Protein AF-A0A168E571-F1 (afdb_monomer)

Foldseek 3Di:
DWDDDPPDDPQKTKDKAFWFFDDPVLQVCLQPDDPVSQQKPPHNLADDPTITHHFDPPPQAGDDPPVGHDPDPVRTDPFKIKMKMWGWAQDDDPDPDPPDPDDDPDDDPPPRRRTDTGDIDMDMGGDGDVVQADADLLRRVRHWDWDQPDVQGIFIKGWGFDDDDDDDCVRLVHDDDPPQDPVNSVVVVSCSSNQFAKIWIATCCQDQQGGHNGTQKMFGGSDPVFWDDADCDPPRGRPTDGFMWGADRDDGPPDGDTDGDD

Structure (mmCIF, N/CA/C/O backbone):
data_AF-A0A168E571-F1
#
_entry.id   AF-A0A168E571-F1
#
loop_
_atom_site.group_PDB
_atom_site.id
_atom_site.type_symbol
_atom_site.label_atom_id
_atom_site.label_alt_id
_atom_site.label_comp_id
_atom_site.label_asym_id
_atom_site.label_entity_id
_atom_site.label_seq_id
_atom_site.pdbx_PDB_ins_code
_atom_site.Cartn_x
_atom_site.Cartn_y
_atom_site.Cartn_z
_atom_site.occupancy
_atom_site.B_iso_or_equiv
_atom_site.auth_seq_id
_atom_site.auth_comp_id
_atom_site.auth_asym_id
_atom_site.auth_atom_id
_atom_site.pdbx_PDB_model_num
ATOM 1 N N . MET A 1 1 ? 11.729 8.720 -32.923 1.00 42.56 1 MET A N 1
ATOM 2 C CA . MET A 1 1 ? 12.933 9.551 -33.099 1.00 42.56 1 MET A CA 1
ATOM 3 C C . MET A 1 1 ? 13.591 9.661 -31.737 1.00 42.56 1 MET A C 1
ATOM 5 O O . MET A 1 1 ? 12.860 9.991 -30.808 1.00 42.56 1 MET A O 1
ATOM 9 N N . PRO A 1 2 ? 14.880 9.315 -31.598 1.00 55.97 2 PRO A N 1
ATOM 10 C CA . PRO A 1 2 ? 15.608 9.465 -30.340 1.00 55.97 2 PRO A CA 1
ATOM 11 C C . PRO A 1 2 ? 15.600 10.930 -29.904 1.00 55.97 2 PRO A C 1
ATOM 13 O O . PRO A 1 2 ? 15.820 11.809 -30.737 1.00 55.97 2 PRO A O 1
ATOM 16 N N . MET A 1 3 ? 15.330 11.193 -28.628 1.00 55.59 3 MET A N 1
ATOM 17 C CA . MET A 1 3 ? 15.449 12.537 -28.064 1.00 55.59 3 MET A CA 1
ATOM 18 C C . MET A 1 3 ? 16.847 12.694 -27.465 1.00 55.59 3 MET A C 1
ATOM 20 O O . MET A 1 3 ? 17.246 11.895 -26.614 1.00 55.59 3 MET A O 1
ATOM 24 N N . THR A 1 4 ? 17.585 13.705 -27.919 1.00 55.44 4 THR A N 1
ATOM 25 C CA . THR A 1 4 ? 18.842 14.141 -27.303 1.00 55.44 4 THR A CA 1
ATOM 26 C C . THR A 1 4 ? 18.514 15.017 -26.097 1.00 55.44 4 THR A C 1
ATOM 28 O O . THR A 1 4 ? 17.719 15.948 -26.203 1.00 55.44 4 THR A O 1
ATOM 31 N N . LEU A 1 5 ? 19.081 14.693 -24.936 1.00 56.34 5 LEU A N 1
ATOM 32 C CA . LEU A 1 5 ? 18.964 15.513 -23.731 1.00 56.34 5 LEU A CA 1
ATOM 33 C C . LEU A 1 5 ? 20.216 16.394 -23.658 1.00 56.34 5 LEU A C 1
ATOM 35 O O . LEU A 1 5 ? 21.289 15.867 -23.377 1.00 56.34 5 LEU A O 1
ATOM 39 N N . ASP A 1 6 ? 20.070 17.696 -23.925 1.00 55.56 6 ASP A N 1
ATOM 40 C CA . ASP A 1 6 ? 21.174 18.665 -24.107 1.00 55.56 6 ASP A CA 1
ATOM 41 C C . ASP A 1 6 ? 22.158 18.774 -22.917 1.00 55.56 6 ASP A C 1
ATOM 43 O O . ASP A 1 6 ? 23.271 19.254 -23.101 1.00 55.56 6 ASP A O 1
ATOM 47 N N . ASP A 1 7 ? 21.799 18.264 -21.730 1.00 56.28 7 ASP A N 1
ATOM 48 C CA . ASP A 1 7 ? 22.603 18.350 -20.495 1.00 56.28 7 ASP A CA 1
ATOM 49 C C . ASP A 1 7 ? 23.199 17.011 -19.999 1.00 56.28 7 ASP A C 1
ATOM 51 O O . ASP A 1 7 ? 23.809 16.956 -18.927 1.00 56.28 7 ASP A O 1
ATOM 55 N N . ARG A 1 8 ? 23.033 15.896 -20.727 1.00 54.44 8 ARG A N 1
ATOM 56 C CA . ARG A 1 8 ? 23.644 14.596 -20.358 1.00 54.44 8 ARG A CA 1
ATOM 57 C C . ARG A 1 8 ? 24.874 14.298 -21.219 1.00 54.44 8 ARG A C 1
ATOM 59 O O . ARG A 1 8 ? 25.007 14.832 -22.312 1.00 54.44 8 ARG A O 1
ATOM 66 N N . LEU A 1 9 ? 25.763 13.432 -20.710 1.00 59.59 9 LEU A N 1
ATOM 67 C CA . LEU A 1 9 ? 26.949 12.903 -21.409 1.00 59.59 9 LEU A CA 1
ATOM 68 C C . LEU A 1 9 ? 26.680 12.747 -22.916 1.00 59.59 9 LEU A C 1
ATOM 70 O O . LEU A 1 9 ? 25.746 12.037 -23.302 1.00 59.59 9 LEU A O 1
ATOM 74 N N . ALA A 1 10 ? 27.477 13.423 -23.749 1.00 66.25 10 ALA A N 1
ATOM 75 C CA . ALA A 1 10 ? 27.337 13.379 -25.201 1.00 66.25 10 ALA A CA 1
ATOM 76 C C . ALA A 1 10 ? 27.241 11.921 -25.687 1.00 66.25 10 ALA A C 1
ATOM 78 O O . ALA A 1 10 ? 28.068 11.088 -25.320 1.00 66.25 10 ALA A O 1
ATOM 79 N N . GLY A 1 11 ? 26.214 11.619 -26.487 1.00 74.94 11 GLY A N 1
ATOM 80 C CA . G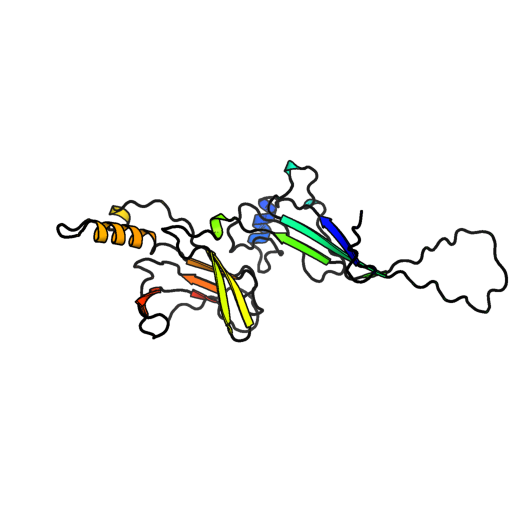LY A 1 11 ? 25.940 10.265 -26.976 1.00 74.94 11 GLY A CA 1
ATOM 81 C C . GLY A 1 11 ? 24.936 9.455 -26.149 1.00 74.94 11 GLY A C 1
ATOM 82 O O . GLY A 1 11 ? 24.712 8.301 -26.488 1.00 74.94 11 GLY A O 1
ATOM 83 N N . MET A 1 12 ? 24.304 10.007 -25.104 1.00 82.62 12 MET A N 1
ATOM 84 C CA . MET A 1 12 ? 23.175 9.363 -24.410 1.00 82.62 12 MET A CA 1
ATOM 85 C C . MET A 1 12 ? 21.840 9.640 -25.122 1.00 82.62 12 MET A C 1
ATOM 87 O O . MET A 1 12 ? 21.472 10.792 -25.359 1.00 82.62 12 MET A O 1
ATOM 91 N N . TYR A 1 13 ? 21.063 8.591 -25.379 1.00 85.62 13 TYR A N 1
ATOM 92 C CA . TYR A 1 13 ? 19.771 8.645 -26.062 1.00 85.62 13 TYR A CA 1
ATOM 93 C C . TYR A 1 13 ? 18.663 8.067 -25.189 1.00 85.62 13 TYR A C 1
ATOM 95 O O . TYR A 1 13 ? 18.885 7.149 -24.401 1.00 85.62 13 TYR A O 1
ATOM 103 N N . SER A 1 14 ? 17.449 8.606 -25.332 1.00 88.94 14 SER A N 1
ATOM 104 C CA . SER A 1 14 ? 16.256 8.085 -24.656 1.00 88.94 14 SER A CA 1
ATOM 105 C C . SER A 1 14 ? 15.056 7.997 -25.602 1.00 88.94 14 SER A C 1
ATOM 107 O O . SER A 1 14 ? 14.853 8.867 -26.452 1.00 88.94 14 SER A O 1
ATOM 109 N N . ASN A 1 15 ? 14.229 6.966 -25.421 1.00 90.31 15 ASN A N 1
ATOM 110 C CA . ASN A 1 15 ? 12.930 6.808 -26.072 1.00 90.31 15 ASN A CA 1
ATOM 111 C C . ASN A 1 15 ? 11.841 6.557 -25.028 1.00 90.31 15 ASN A C 1
ATOM 113 O O . ASN A 1 15 ? 11.944 5.642 -24.212 1.00 90.31 15 ASN A O 1
ATOM 117 N N . PHE A 1 16 ? 10.753 7.315 -25.126 1.00 90.25 16 PHE A N 1
ATOM 118 C CA . PHE A 1 16 ? 9.527 7.035 -24.392 1.00 90.25 16 PHE A CA 1
ATOM 119 C C . PHE A 1 16 ? 8.756 5.884 -25.053 1.00 90.25 16 PHE A C 1
ATOM 121 O O . PHE A 1 16 ? 8.614 5.835 -26.278 1.00 90.25 16 PHE A O 1
ATOM 128 N N . MET A 1 17 ? 8.248 4.960 -24.244 1.00 90.56 17 MET A N 1
ATOM 129 C CA . MET A 1 17 ? 7.533 3.770 -24.689 1.00 90.56 17 MET A CA 1
ATOM 130 C C . MET A 1 17 ? 6.222 3.625 -23.917 1.00 90.56 17 MET A C 1
ATOM 132 O O . MET A 1 17 ? 6.195 3.619 -22.688 1.00 90.56 17 MET A O 1
ATOM 136 N N . LEU A 1 18 ? 5.126 3.464 -24.654 1.00 92.25 18 LEU A N 1
ATOM 137 C CA . LEU A 1 18 ? 3.822 3.169 -24.073 1.00 92.25 18 LEU A CA 1
ATOM 138 C C . LEU A 1 18 ? 3.749 1.702 -23.643 1.00 92.25 18 LEU A C 1
ATOM 140 O O . LEU A 1 18 ? 4.321 0.826 -24.296 1.00 92.25 18 LEU A O 1
ATOM 144 N N . THR A 1 19 ? 3.000 1.446 -22.576 1.00 91.75 19 THR A N 1
ATOM 145 C CA . THR A 1 19 ? 2.686 0.093 -22.109 1.00 91.75 19 THR A CA 1
ATOM 146 C C . THR A 1 19 ? 1.199 -0.191 -22.279 1.00 91.75 19 THR A C 1
ATOM 148 O O . THR A 1 19 ? 0.403 0.726 -22.507 1.00 91.75 19 THR A O 1
ATOM 151 N N . LYS A 1 20 ? 0.825 -1.463 -22.181 1.00 92.12 20 LYS A N 1
ATOM 152 C CA . LYS A 1 20 ? -0.564 -1.902 -22.059 1.00 92.12 20 LYS A CA 1
ATOM 153 C C . LYS A 1 20 ? -0.696 -2.831 -20.845 1.00 92.12 20 LYS A C 1
ATOM 155 O O . LYS A 1 20 ? 0.294 -3.486 -20.508 1.00 92.12 20 LYS A O 1
ATOM 160 N N . PRO A 1 21 ? -1.884 -2.920 -20.231 1.00 93.44 21 PRO A N 1
ATOM 161 C CA . PRO A 1 21 ? -2.206 -4.007 -19.316 1.00 93.44 21 PRO A CA 1
ATOM 162 C C . PRO A 1 21 ? -1.930 -5.382 -19.941 1.00 93.44 21 PRO A C 1
ATOM 164 O O . PRO A 1 21 ? -2.161 -5.581 -21.142 1.00 93.44 21 PRO A O 1
ATOM 167 N N . LEU A 1 22 ? -1.437 -6.311 -19.125 1.00 91.56 22 LEU A N 1
ATOM 168 C CA . LEU A 1 22 ? -1.354 -7.728 -19.467 1.00 91.56 22 LEU A CA 1
ATOM 169 C C . LEU A 1 22 ? -2.750 -8.317 -19.663 1.00 91.56 22 LEU A C 1
ATOM 171 O O . LEU A 1 22 ? -3.735 -7.823 -19.107 1.00 91.56 22 LEU A O 1
ATOM 175 N N . ASP A 1 23 ? -2.817 -9.383 -20.456 1.00 90.62 23 ASP A N 1
ATOM 176 C CA . ASP A 1 23 ? -4.015 -10.213 -20.488 1.00 90.62 23 ASP A CA 1
ATOM 177 C C . ASP A 1 23 ? -4.222 -10.870 -19.106 1.00 90.62 23 ASP A C 1
ATOM 179 O O . ASP A 1 23 ? -3.224 -11.254 -18.484 1.00 90.62 23 ASP A O 1
ATOM 183 N N . PRO A 1 24 ? -5.464 -10.997 -18.600 1.00 91.19 24 PRO A N 1
ATOM 184 C CA . PRO A 1 24 ? -5.722 -11.612 -17.297 1.00 91.19 24 PRO A CA 1
ATOM 185 C C . PRO A 1 24 ? -5.063 -12.986 -17.125 1.00 91.19 24 PRO A C 1
ATOM 187 O O . PRO A 1 24 ? -4.435 -13.229 -16.097 1.00 91.19 24 PRO A O 1
ATOM 190 N N . ASP A 1 25 ? -5.084 -13.837 -18.157 1.00 91.62 25 ASP A N 1
ATOM 191 C CA . ASP A 1 25 ? -4.493 -15.181 -18.081 1.00 91.62 25 ASP A CA 1
ATOM 192 C C . ASP A 1 25 ? -2.955 -15.140 -17.978 1.00 91.62 25 ASP A C 1
ATOM 194 O O . ASP A 1 25 ? -2.326 -16.037 -17.410 1.00 91.62 25 ASP A O 1
ATOM 198 N N . GLU A 1 26 ? -2.316 -14.126 -18.567 1.00 90.06 26 GLU A N 1
ATOM 199 C CA . GLU A 1 26 ? -0.866 -13.908 -18.479 1.00 90.06 26 GLU A CA 1
ATOM 200 C C . GLU A 1 26 ? -0.470 -13.303 -17.129 1.00 90.06 26 GLU A C 1
ATOM 202 O O . GLU A 1 26 ? 0.564 -13.674 -16.557 1.00 90.06 26 GLU A O 1
ATOM 207 N N . ALA A 1 27 ? -1.302 -12.393 -16.614 1.00 91.75 27 ALA A N 1
ATOM 208 C CA . ALA A 1 27 ? -1.137 -11.812 -15.292 1.00 91.75 27 ALA A CA 1
ATOM 209 C C . ALA A 1 27 ? -1.234 -12.898 -14.214 1.00 91.75 27 ALA A C 1
ATOM 211 O O . ALA A 1 27 ? -0.299 -13.036 -13.430 1.00 91.75 27 ALA A O 1
ATOM 212 N N . ASP A 1 28 ? -2.272 -13.736 -14.238 1.00 92.38 28 ASP A N 1
ATOM 213 C CA . ASP A 1 28 ? -2.480 -14.804 -13.251 1.00 92.38 28 ASP A CA 1
ATOM 214 C C . ASP A 1 28 ? -1.316 -15.802 -13.220 1.00 92.38 28 ASP A C 1
ATOM 216 O O . ASP A 1 28 ? -0.818 -16.156 -12.148 1.00 92.38 28 ASP A O 1
ATOM 220 N N . LYS A 1 29 ? -0.804 -16.199 -14.394 1.00 91.31 29 LYS A N 1
ATOM 221 C CA . LYS A 1 29 ? 0.396 -17.049 -14.486 1.00 91.31 29 LYS A CA 1
ATOM 222 C C . LYS A 1 29 ? 1.592 -16.404 -13.792 1.00 91.31 29 LYS A C 1
ATOM 224 O O . LYS A 1 29 ? 2.268 -17.064 -13.008 1.00 91.31 29 LYS A O 1
ATOM 229 N N . SER A 1 30 ? 1.830 -15.124 -14.062 1.00 89.94 30 SER A N 1
ATOM 230 C CA . SER A 1 30 ? 2.963 -14.380 -13.505 1.00 89.94 30 SER A CA 1
ATOM 231 C C . SER A 1 30 ? 2.821 -14.158 -11.994 1.00 89.94 30 SER A C 1
ATOM 233 O O . SER A 1 30 ? 3.791 -14.325 -11.259 1.00 89.94 30 SER A O 1
ATOM 235 N N . LEU A 1 31 ? 1.608 -13.857 -11.516 1.00 90.62 31 LEU A N 1
ATOM 236 C CA . LEU A 1 31 ? 1.285 -13.692 -10.094 1.00 90.62 31 LEU A CA 1
ATOM 237 C C . LEU A 1 31 ? 1.423 -15.001 -9.304 1.00 90.62 31 LEU A C 1
ATOM 239 O O . LEU A 1 31 ? 1.742 -14.968 -8.120 1.00 90.62 31 LEU A O 1
ATOM 243 N N . SER A 1 32 ? 1.193 -16.146 -9.956 1.00 90.31 32 SER A N 1
ATOM 244 C CA . SER A 1 32 ? 1.340 -17.477 -9.351 1.00 90.31 32 SER A CA 1
ATOM 245 C C . SER A 1 32 ? 2.776 -18.011 -9.331 1.00 90.31 32 SER A C 1
ATOM 247 O O . SER A 1 32 ? 3.036 -19.043 -8.711 1.00 90.31 32 SER A O 1
ATOM 249 N N . ALA A 1 33 ? 3.702 -17.349 -10.028 1.00 89.44 33 ALA A N 1
ATOM 250 C CA . ALA A 1 33 ? 5.091 -17.773 -10.080 1.00 89.44 33 ALA A CA 1
ATOM 251 C C . ALA A 1 33 ? 5.825 -17.478 -8.764 1.00 89.44 33 ALA A C 1
ATOM 253 O O . ALA A 1 33 ? 5.438 -16.600 -7.997 1.00 89.44 33 ALA A O 1
ATOM 254 N N . ASP A 1 34 ? 6.930 -18.185 -8.520 1.00 88.50 34 ASP A N 1
ATOM 255 C CA . ASP A 1 34 ? 7.837 -17.825 -7.430 1.00 88.50 34 ASP A CA 1
ATOM 256 C C . ASP A 1 34 ? 8.425 -16.415 -7.675 1.00 88.50 34 ASP A C 1
ATOM 258 O O . ASP A 1 34 ? 8.532 -15.942 -8.816 1.00 88.50 34 ASP A O 1
ATOM 262 N N . TYR A 1 35 ? 8.825 -15.730 -6.596 1.00 86.25 35 TYR A N 1
ATOM 263 C CA . TYR A 1 35 ? 9.531 -14.449 -6.689 1.00 86.25 35 TYR A CA 1
ATOM 264 C C . TYR A 1 35 ? 10.707 -14.564 -7.683 1.00 86.25 35 TYR A C 1
ATOM 266 O O . TYR A 1 35 ? 11.480 -15.522 -7.591 1.00 86.25 35 TYR A O 1
ATOM 274 N N . PRO A 1 36 ? 10.874 -13.616 -8.627 1.00 88.44 36 PRO A N 1
ATOM 275 C CA . PRO A 1 36 ? 10.306 -12.263 -8.649 1.00 88.44 36 PRO A CA 1
ATOM 276 C C . PRO A 1 36 ? 8.990 -12.110 -9.436 1.00 88.44 36 PRO A C 1
ATOM 278 O O . PRO A 1 36 ? 8.760 -11.049 -10.016 1.00 88.44 36 PRO A O 1
ATOM 281 N N . TYR A 1 37 ? 8.130 -13.135 -9.494 1.00 90.12 37 TYR A N 1
ATOM 282 C CA . TYR A 1 37 ? 6.799 -13.073 -10.129 1.00 90.12 37 TYR A CA 1
ATOM 283 C C . TYR A 1 37 ? 6.855 -12.722 -11.620 1.00 90.12 37 TYR A C 1
ATOM 285 O O . TYR A 1 37 ? 6.086 -11.901 -12.120 1.00 90.12 37 TYR A O 1
ATOM 293 N N . HIS A 1 38 ? 7.854 -13.259 -12.328 1.00 88.56 38 HIS A N 1
ATOM 294 C CA . HIS A 1 38 ? 8.148 -12.891 -13.722 1.00 88.56 38 HIS A CA 1
ATOM 295 C C . HIS A 1 38 ? 8.324 -11.365 -13.905 1.00 88.56 38 HIS A C 1
ATOM 297 O O . HIS A 1 38 ? 8.056 -10.808 -14.970 1.00 88.56 38 HIS A O 1
ATOM 303 N N . HIS A 1 39 ? 8.767 -10.681 -12.844 1.00 87.75 39 HIS A N 1
ATOM 304 C CA . HIS A 1 39 ? 8.931 -9.232 -12.745 1.00 87.75 39 HIS A CA 1
ATOM 305 C C . HIS A 1 39 ? 7.641 -8.414 -12.923 1.00 87.75 39 HIS A C 1
ATOM 307 O O . HIS A 1 39 ? 7.716 -7.210 -13.165 1.00 87.75 39 HIS A O 1
ATOM 313 N N . ILE A 1 40 ? 6.461 -9.028 -12.794 1.00 90.25 40 ILE A N 1
ATOM 314 C CA . ILE A 1 40 ? 5.179 -8.338 -12.956 1.00 90.25 40 ILE A CA 1
ATOM 315 C C . ILE A 1 40 ? 5.059 -7.126 -12.016 1.00 90.25 40 ILE A C 1
ATOM 317 O O . ILE A 1 40 ? 5.480 -7.165 -10.857 1.00 90.25 40 ILE A O 1
ATOM 321 N N . TRP A 1 41 ? 4.470 -6.039 -12.519 1.00 89.81 41 TRP A N 1
ATOM 322 C CA . TRP A 1 41 ? 4.153 -4.866 -11.710 1.00 89.81 41 TRP A CA 1
ATOM 323 C C . TRP A 1 41 ? 2.677 -4.455 -11.851 1.00 89.81 41 TRP A C 1
ATOM 325 O O . TRP A 1 41 ? 2.176 -4.420 -12.973 1.00 89.81 41 TRP A O 1
ATOM 335 N N . PRO A 1 42 ? 1.986 -4.062 -10.768 1.00 92.56 42 PRO A N 1
ATOM 336 C CA . PRO A 1 42 ? 2.409 -4.209 -9.374 1.00 92.56 42 PRO A CA 1
ATOM 337 C C . PRO A 1 42 ? 2.618 -5.686 -8.976 1.00 92.56 42 PRO A C 1
ATOM 339 O O . PRO A 1 42 ? 2.077 -6.571 -9.636 1.00 92.56 42 PRO A O 1
ATOM 342 N N . PRO A 1 43 ? 3.445 -5.977 -7.963 1.00 92.75 43 PRO A N 1
ATOM 343 C CA . PRO A 1 43 ? 3.644 -7.327 -7.442 1.00 92.75 43 PRO A CA 1
ATOM 344 C C . PRO A 1 43 ? 2.391 -7.807 -6.686 1.00 92.75 43 PRO A C 1
ATOM 346 O O . PRO A 1 43 ? 1.573 -6.971 -6.295 1.00 92.75 43 PRO A O 1
ATOM 349 N N . PRO A 1 44 ? 2.248 -9.120 -6.413 1.00 93.44 44 PRO A N 1
ATOM 350 C CA . PRO A 1 44 ? 1.022 -9.696 -5.850 1.00 93.44 44 PRO A CA 1
ATOM 351 C C . PRO A 1 44 ? 0.537 -9.069 -4.537 1.00 93.44 44 PRO A C 1
ATOM 353 O O . PRO A 1 44 ? -0.662 -9.044 -4.276 1.00 93.44 44 PRO A O 1
ATOM 356 N N . ALA A 1 45 ? 1.448 -8.560 -3.701 1.00 94.56 45 ALA A N 1
ATOM 357 C CA . ALA A 1 45 ? 1.076 -7.950 -2.427 1.00 94.56 45 ALA A CA 1
ATOM 358 C C . ALA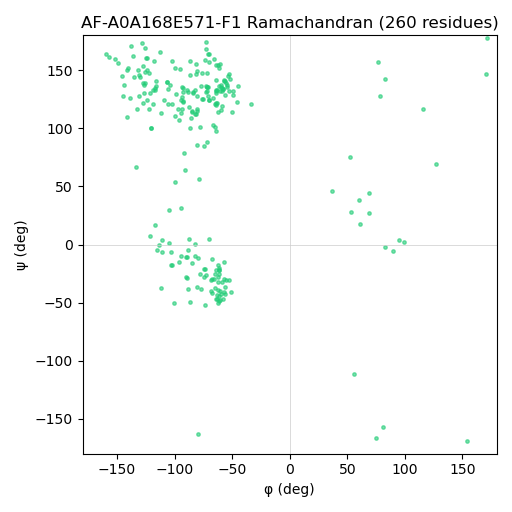 A 1 45 ? 0.431 -6.562 -2.579 1.00 94.56 45 ALA A C 1
ATOM 360 O O . ALA A 1 45 ? -0.242 -6.111 -1.656 1.00 94.56 45 ALA A O 1
ATOM 361 N N . ILE A 1 46 ? 0.648 -5.867 -3.704 1.00 95.06 46 ILE A N 1
ATOM 362 C CA . ILE A 1 46 ? 0.096 -4.532 -3.954 1.00 95.06 46 ILE A CA 1
ATOM 363 C C . ILE A 1 46 ? -1.224 -4.687 -4.719 1.00 95.06 46 ILE A C 1
ATOM 365 O O . ILE A 1 46 ? -1.197 -5.135 -5.867 1.00 95.06 46 ILE A O 1
ATOM 369 N N . PRO A 1 47 ? -2.371 -4.271 -4.146 1.00 93.75 47 PRO A N 1
ATOM 370 C CA . PRO A 1 47 ? -3.634 -4.288 -4.870 1.00 93.75 47 PRO A CA 1
ATOM 371 C C . PRO A 1 47 ? -3.542 -3.453 -6.149 1.00 93.75 47 PRO A C 1
ATOM 373 O O . PRO A 1 47 ? -3.047 -2.325 -6.136 1.00 93.75 47 PRO A O 1
ATOM 376 N N . ALA A 1 48 ? -4.026 -3.997 -7.260 1.00 92.19 48 ALA A N 1
ATOM 377 C CA . ALA A 1 48 ? -3.947 -3.343 -8.556 1.00 92.19 48 ALA A CA 1
ATOM 378 C C . ALA A 1 48 ? -5.179 -3.665 -9.402 1.00 92.19 48 ALA A C 1
ATOM 380 O O . ALA A 1 48 ? -5.708 -4.772 -9.362 1.00 92.19 48 ALA A O 1
ATOM 381 N N . ARG A 1 49 ? -5.625 -2.693 -10.203 1.00 90.75 49 ARG A N 1
ATOM 382 C CA . ARG A 1 49 ? -6.704 -2.902 -11.183 1.00 90.75 49 ARG A CA 1
ATOM 383 C C . ARG A 1 49 ? -6.243 -3.693 -12.408 1.00 90.75 49 ARG A C 1
ATOM 385 O O . ARG A 1 49 ? -7.047 -4.335 -13.072 1.00 90.75 49 ARG A O 1
ATOM 392 N N . HIS A 1 50 ? -4.956 -3.591 -12.728 1.00 91.56 50 HIS A N 1
ATOM 393 C CA . HIS A 1 50 ? -4.307 -4.309 -13.810 1.00 91.56 50 HIS A CA 1
ATOM 394 C C . HIS A 1 50 ? -2.809 -4.395 -13.545 1.00 91.56 50 HIS A C 1
ATOM 396 O O . HIS A 1 50 ? -2.250 -3.595 -12.795 1.00 91.56 50 HIS A O 1
ATOM 402 N N . HIS A 1 51 ? -2.163 -5.334 -14.226 1.00 92.44 51 HIS A N 1
ATOM 403 C CA . HIS A 1 51 ? -0.725 -5.538 -14.152 1.00 92.44 51 HIS A CA 1
ATOM 404 C C . HIS A 1 51 ? -0.069 -5.312 -15.513 1.00 92.44 51 HIS A C 1
ATOM 406 O O . HIS A 1 51 ? -0.714 -5.391 -16.559 1.00 92.44 51 HIS A O 1
ATOM 412 N N . VAL A 1 52 ? 1.225 -5.028 -15.501 1.00 90.62 52 VAL A N 1
ATOM 413 C CA . VAL A 1 52 ? 2.077 -4.885 -16.679 1.00 90.62 52 VAL A CA 1
ATOM 414 C C . VAL A 1 52 ? 3.255 -5.843 -16.567 1.00 90.62 52 VAL A C 1
ATOM 416 O O . VAL A 1 52 ? 3.729 -6.144 -15.469 1.00 90.62 52 VAL A O 1
ATOM 419 N N . ALA A 1 53 ? 3.759 -6.300 -17.712 1.00 86.50 53 ALA A N 1
ATOM 420 C CA . ALA A 1 53 ? 4.980 -7.089 -17.745 1.00 86.50 53 ALA A CA 1
ATOM 421 C C . ALA A 1 53 ? 6.150 -6.295 -17.150 1.00 86.50 53 ALA A C 1
ATOM 423 O O . ALA A 1 53 ? 6.345 -5.111 -17.464 1.00 86.50 53 ALA A O 1
ATOM 424 N N . GLY A 1 54 ? 6.956 -6.961 -16.333 1.00 79.75 54 GLY A N 1
ATOM 425 C CA . GLY A 1 54 ? 8.263 -6.451 -15.955 1.00 79.75 54 GLY A CA 1
ATOM 426 C C . GLY A 1 54 ? 9.266 -6.531 -17.084 1.00 79.75 54 GLY A C 1
ATOM 427 O O . GLY A 1 54 ? 9.010 -7.098 -18.145 1.00 79.75 54 GLY A O 1
ATOM 428 N N . ILE A 1 55 ? 10.440 -5.971 -16.830 1.00 77.06 55 ILE A N 1
ATOM 429 C CA . ILE A 1 55 ? 11.620 -6.194 -17.656 1.00 77.06 55 ILE A CA 1
ATOM 430 C C . ILE A 1 55 ? 12.694 -6.709 -16.715 1.00 77.06 55 ILE A C 1
ATOM 432 O O . ILE A 1 55 ? 12.983 -6.077 -15.699 1.00 77.06 55 ILE A O 1
ATOM 436 N N . GLU A 1 56 ? 13.238 -7.876 -17.039 1.00 69.75 56 GLU A N 1
ATOM 437 C CA . GLU A 1 56 ? 14.341 -8.461 -16.292 1.00 69.75 56 GLU A CA 1
ATOM 438 C C . GLU A 1 56 ? 15.571 -7.552 -16.424 1.00 69.75 56 GLU A C 1
ATOM 440 O O . GLU A 1 56 ? 16.024 -7.230 -17.526 1.00 69.75 56 GLU A O 1
ATOM 445 N N . SER A 1 57 ? 16.091 -7.091 -15.289 1.00 61.47 57 SER A N 1
ATOM 446 C CA . SER A 1 57 ? 17.298 -6.270 -15.248 1.00 61.47 57 SER A CA 1
ATOM 447 C C . SER A 1 57 ? 18.526 -7.131 -15.561 1.00 61.47 57 SER A C 1
ATOM 449 O O . SER A 1 57 ? 18.674 -8.217 -15.011 1.00 61.47 57 SER A O 1
ATOM 451 N N . GLY A 1 58 ? 19.436 -6.639 -16.407 1.00 54.72 58 GLY A N 1
ATOM 452 C CA . GLY A 1 58 ? 20.722 -7.300 -16.680 1.00 54.72 58 GLY A CA 1
ATOM 453 C C . GLY A 1 58 ? 20.793 -8.136 -17.962 1.00 54.72 58 GLY A C 1
ATOM 454 O O . GLY A 1 58 ? 21.850 -8.698 -18.249 1.00 54.72 58 GLY A O 1
ATOM 455 N N . GLN A 1 59 ? 19.731 -8.192 -18.773 1.00 56.16 59 GLN A N 1
ATOM 456 C CA . GLN A 1 59 ? 19.843 -8.739 -20.128 1.00 56.16 59 GLN A CA 1
ATOM 457 C C . GLN A 1 59 ? 20.600 -7.771 -21.050 1.00 56.16 59 GLN A C 1
ATOM 459 O O . GLN A 1 59 ? 20.341 -6.571 -21.054 1.00 56.16 59 GLN A O 1
ATOM 464 N N . ALA A 1 60 ? 21.515 -8.304 -21.870 1.00 46.00 60 ALA A N 1
ATOM 465 C CA . ALA A 1 60 ? 22.337 -7.519 -22.802 1.00 46.00 60 ALA A CA 1
ATOM 466 C C . ALA A 1 60 ? 21.518 -6.764 -23.869 1.00 46.00 60 ALA A C 1
ATOM 468 O O . ALA A 1 60 ? 22.012 -5.810 -24.464 1.00 46.00 60 ALA A O 1
ATOM 469 N N . VAL A 1 61 ? 20.277 -7.197 -24.110 1.00 56.94 61 VAL A N 1
ATOM 470 C CA . VAL A 1 61 ? 19.290 -6.503 -24.937 1.00 56.94 61 VAL A CA 1
ATOM 471 C C . VAL A 1 61 ? 17.988 -6.481 -24.152 1.00 56.94 61 VAL A C 1
ATOM 473 O O . VAL A 1 61 ? 17.406 -7.534 -23.893 1.00 56.94 61 VAL A O 1
ATOM 476 N N . ALA A 1 62 ? 17.511 -5.294 -23.793 1.00 58.97 62 ALA A N 1
ATOM 477 C CA . ALA A 1 62 ? 16.230 -5.135 -23.123 1.00 58.97 62 ALA A CA 1
ATOM 478 C C . ALA A 1 62 ? 15.088 -5.407 -24.122 1.00 58.97 62 ALA A C 1
ATOM 480 O O . ALA A 1 62 ? 14.595 -4.515 -24.818 1.00 58.97 62 ALA A O 1
ATOM 481 N N . GLN A 1 63 ? 14.673 -6.668 -24.245 1.00 57.47 63 GLN A N 1
ATOM 482 C CA . GLN A 1 63 ? 13.591 -7.036 -25.151 1.00 57.47 63 GLN A CA 1
ATOM 483 C C . GLN A 1 63 ? 12.243 -6.891 -24.452 1.00 57.47 63 GLN A C 1
ATOM 485 O O . GLN A 1 63 ? 11.932 -7.563 -23.477 1.00 57.47 63 GLN A O 1
ATOM 490 N N . THR A 1 64 ? 11.412 -6.003 -24.992 1.00 63.12 64 THR A N 1
ATOM 491 C CA . THR A 1 64 ? 9.984 -5.965 -24.662 1.00 63.12 64 THR A CA 1
ATOM 492 C C . THR A 1 64 ? 9.260 -6.908 -25.608 1.00 63.12 64 THR A C 1
ATOM 494 O O . THR A 1 64 ? 9.469 -6.821 -26.823 1.00 63.12 64 THR A O 1
ATOM 497 N N . SER A 1 65 ? 8.403 -7.789 -25.082 1.00 68.31 65 SER A N 1
ATOM 498 C CA . SER A 1 65 ? 7.565 -8.631 -25.934 1.00 68.31 65 SER A CA 1
ATOM 499 C C . SER A 1 65 ? 6.771 -7.741 -26.888 1.00 68.31 65 SER A C 1
ATOM 501 O O . SER A 1 65 ? 6.215 -6.709 -26.499 1.00 68.31 65 SER A O 1
ATOM 503 N N . THR A 1 66 ? 6.703 -8.120 -28.166 1.00 65.19 66 THR A N 1
ATOM 504 C CA . THR A 1 66 ? 5.885 -7.379 -29.142 1.00 65.19 66 THR A CA 1
ATOM 505 C C . THR A 1 66 ? 4.403 -7.397 -28.768 1.00 65.19 66 THR A C 1
ATOM 507 O O . THR A 1 66 ? 3.657 -6.502 -29.175 1.00 65.19 66 THR A O 1
ATOM 510 N N . HIS A 1 67 ? 3.989 -8.374 -27.956 1.00 70.12 67 HIS A N 1
ATOM 511 C CA . HIS A 1 67 ? 2.647 -8.459 -27.404 1.00 70.12 67 HIS A CA 1
ATOM 512 C C . HIS A 1 67 ? 2.370 -7.336 -26.400 1.00 70.12 67 HIS A C 1
ATOM 514 O O . HIS A 1 67 ? 1.245 -6.849 -26.383 1.00 70.12 67 HIS A O 1
ATOM 520 N N . ASP A 1 68 ? 3.375 -6.822 -25.686 1.00 76.75 68 ASP A N 1
ATOM 521 C CA . ASP A 1 68 ? 3.226 -5.786 -24.646 1.00 76.75 68 ASP A CA 1
ATOM 522 C C . ASP A 1 68 ? 3.147 -4.360 -25.198 1.00 76.75 68 ASP A C 1
ATOM 524 O O . ASP A 1 68 ? 3.055 -3.387 -24.444 1.00 76.75 68 ASP A O 1
ATOM 528 N N . ARG A 1 69 ? 3.210 -4.202 -26.524 1.00 83.94 69 ARG A N 1
ATOM 529 C CA . ARG A 1 69 ? 3.123 -2.890 -27.165 1.00 83.94 69 ARG A CA 1
ATOM 530 C C . ARG A 1 69 ? 1.674 -2.578 -27.541 1.00 83.94 69 ARG A C 1
ATOM 532 O O . ARG A 1 69 ? 1.074 -3.332 -28.316 1.00 83.94 69 ARG A O 1
ATOM 539 N N . PRO A 1 70 ? 1.098 -1.464 -27.052 1.00 91.12 70 PRO A N 1
ATOM 540 C CA . PRO A 1 70 ? -0.238 -1.056 -27.463 1.00 91.12 70 PRO A CA 1
ATOM 541 C C . PRO A 1 70 ? -0.245 -0.728 -28.961 1.00 91.12 70 PRO A C 1
ATOM 543 O O . PRO A 1 70 ? 0.612 -0.000 -29.460 1.00 91.12 70 PRO A O 1
ATOM 546 N N . ARG A 1 71 ? -1.237 -1.254 -29.687 1.00 90.25 71 ARG A N 1
ATOM 547 C CA . ARG A 1 71 ? -1.452 -0.976 -31.121 1.00 90.25 71 ARG A CA 1
ATOM 548 C C . ARG A 1 71 ? -2.478 0.130 -31.354 1.00 90.25 71 ARG A C 1
ATOM 550 O O . ARG A 1 71 ? -2.600 0.635 -32.464 1.00 90.25 71 ARG A O 1
ATOM 557 N N . ARG A 1 72 ? -3.253 0.471 -30.321 1.00 93.06 72 ARG A N 1
ATOM 558 C CA . ARG A 1 72 ? -4.338 1.462 -30.352 1.00 93.06 72 ARG A CA 1
ATOM 559 C C . ARG A 1 72 ? -4.323 2.263 -29.056 1.00 93.06 72 ARG A C 1
ATOM 561 O O . ARG A 1 72 ? -3.978 1.718 -28.012 1.00 93.06 72 ARG A O 1
ATOM 568 N N . ARG A 1 73 ? -4.793 3.514 -29.096 1.00 92.19 73 ARG A N 1
ATOM 569 C CA . ARG A 1 73 ? -4.855 4.395 -27.914 1.00 92.19 73 ARG A CA 1
ATOM 570 C C . ARG A 1 73 ? -5.650 3.791 -26.751 1.00 92.19 73 ARG A C 1
ATOM 572 O O . ARG A 1 73 ? -5.252 3.954 -25.610 1.00 92.19 73 ARG A O 1
ATOM 579 N N . SER A 1 74 ? -6.727 3.061 -27.036 1.00 93.56 74 SER A N 1
ATOM 580 C CA . SER A 1 74 ? -7.567 2.424 -26.011 1.00 93.56 74 SER A CA 1
AT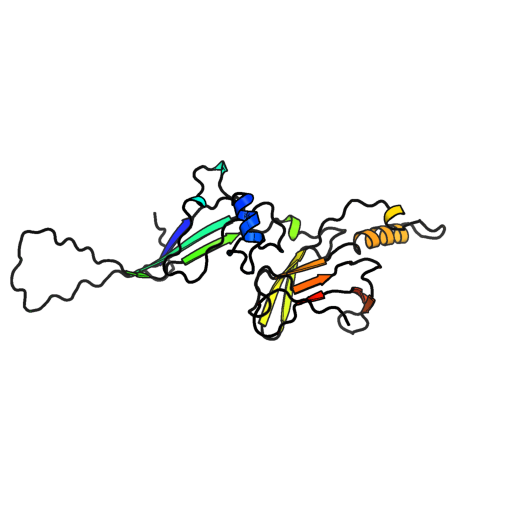OM 581 C C . SER A 1 74 ? -6.879 1.288 -25.245 1.00 93.56 74 SER A C 1
ATOM 583 O O . SER A 1 74 ? -7.423 0.823 -24.256 1.00 93.56 74 SER 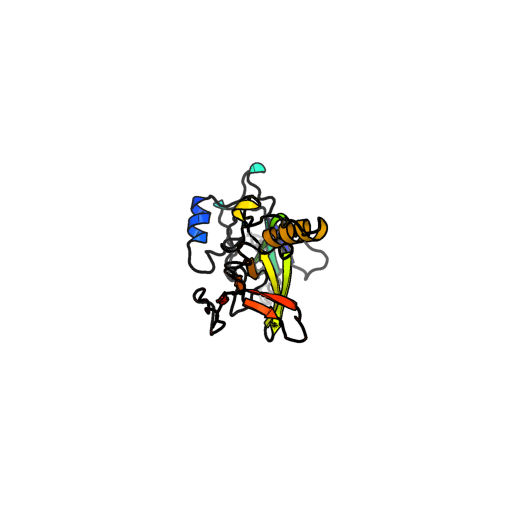A O 1
ATOM 585 N N . GLN A 1 75 ? -5.727 0.804 -25.719 1.00 92.69 75 GLN A N 1
ATOM 586 C CA . GLN A 1 75 ? -4.944 -0.242 -25.051 1.00 92.69 75 GLN A CA 1
ATOM 587 C C . GLN A 1 75 ? -3.855 0.339 -24.146 1.00 92.69 75 GLN A C 1
ATOM 589 O O . GLN A 1 75 ? -3.185 -0.410 -23.447 1.00 92.69 75 GLN A O 1
ATOM 594 N N . VAL A 1 76 ? -3.613 1.647 -24.224 1.00 93.00 76 VAL A N 1
ATOM 595 C CA . VAL A 1 76 ? -2.519 2.297 -23.507 1.00 93.00 76 VAL A CA 1
ATOM 596 C C . VAL A 1 76 ? -2.843 2.325 -22.017 1.00 93.00 76 VAL A C 1
ATOM 598 O O . VAL A 1 76 ? -3.910 2.799 -21.634 1.00 93.00 76 VAL A O 1
ATOM 601 N N . SER A 1 77 ? -1.910 1.843 -21.196 1.00 91.50 77 SER A N 1
ATOM 602 C CA . SER A 1 77 ? -1.968 2.014 -19.745 1.00 91.50 77 SER A CA 1
ATOM 603 C C . SER A 1 77 ? -1.855 3.497 -19.406 1.00 91.50 77 SER A C 1
ATOM 605 O O . SER A 1 77 ? -0.949 4.194 -19.859 1.00 91.50 77 SER A O 1
ATOM 607 N N . ASP A 1 78 ? -2.765 3.970 -18.577 1.00 90.81 78 ASP A N 1
ATOM 608 C CA . ASP A 1 78 ? -2.760 5.289 -17.948 1.00 90.81 78 ASP A CA 1
ATOM 609 C C . ASP A 1 78 ? -1.986 5.303 -16.614 1.00 90.81 78 ASP A C 1
ATOM 611 O O . ASP A 1 78 ? -1.795 6.365 -16.029 1.00 90.81 78 ASP A O 1
ATOM 615 N N . GLN A 1 79 ? -1.514 4.142 -16.142 1.00 90.50 79 GLN A N 1
ATOM 616 C CA . GLN A 1 79 ? -0.730 4.006 -14.908 1.00 90.50 79 GLN A CA 1
ATOM 617 C C . GLN A 1 79 ? 0.762 3.804 -15.142 1.00 90.50 79 GLN A C 1
ATOM 619 O O . GLN A 1 79 ? 1.542 3.974 -14.206 1.00 90.50 79 GLN A O 1
ATOM 624 N N . THR A 1 80 ? 1.165 3.420 -16.355 1.00 91.88 80 THR A N 1
ATOM 625 C CA . THR A 1 80 ? 2.516 2.911 -16.595 1.00 91.88 80 THR A CA 1
ATOM 626 C C . THR A 1 80 ? 3.058 3.353 -17.948 1.00 91.88 80 THR A C 1
ATOM 628 O O . THR A 1 80 ? 2.400 3.241 -18.984 1.00 91.88 80 THR A O 1
ATOM 631 N N . PHE A 1 81 ? 4.320 3.761 -17.962 1.00 92.44 81 PHE A N 1
ATOM 632 C CA . PHE A 1 81 ? 5.102 3.967 -19.175 1.00 92.44 81 PHE A CA 1
ATOM 633 C C . PHE A 1 81 ? 6.521 3.429 -18.986 1.00 92.44 81 PHE A C 1
ATOM 635 O O . PHE A 1 81 ? 6.926 3.045 -17.890 1.00 92.44 81 PHE A O 1
ATOM 642 N N . ARG A 1 82 ? 7.286 3.382 -20.071 1.00 91.12 82 ARG A N 1
ATOM 643 C CA . ARG A 1 82 ? 8.679 2.940 -20.061 1.00 91.12 82 ARG A CA 1
ATOM 644 C C . ARG A 1 82 ? 9.578 3.999 -20.680 1.00 91.12 82 ARG A C 1
ATOM 646 O O . ARG A 1 82 ? 9.168 4.706 -21.602 1.00 91.12 82 ARG A O 1
ATOM 653 N N . ILE A 1 83 ? 10.811 4.072 -20.200 1.00 90.06 83 ILE A N 1
ATOM 654 C CA . ILE A 1 83 ? 11.880 4.832 -20.845 1.00 90.06 83 ILE A CA 1
ATOM 655 C C . ILE A 1 83 ? 12.981 3.844 -21.209 1.00 90.06 83 ILE A C 1
ATOM 657 O O . ILE A 1 83 ? 13.513 3.161 -20.340 1.00 90.06 83 ILE A O 1
ATOM 661 N N . ARG A 1 84 ? 13.300 3.767 -22.501 1.00 88.94 84 ARG A N 1
ATOM 662 C CA . ARG A 1 84 ? 14.473 3.057 -23.016 1.00 88.94 84 ARG A CA 1
ATOM 663 C C . ARG A 1 84 ? 15.630 4.034 -23.122 1.00 88.94 84 ARG A C 1
ATOM 665 O O . ARG A 1 84 ? 15.441 5.093 -23.719 1.00 88.94 84 ARG A O 1
ATOM 672 N N . GLN A 1 85 ? 16.798 3.679 -22.609 1.00 87.56 85 GLN A N 1
ATOM 673 C CA . GLN A 1 85 ? 17.996 4.516 -22.625 1.00 87.56 85 GLN A CA 1
ATOM 674 C C . GLN A 1 85 ? 19.190 3.716 -23.141 1.00 87.56 85 GLN A C 1
ATOM 676 O O . GLN A 1 85 ? 19.249 2.508 -22.936 1.00 87.56 85 GLN A O 1
ATOM 681 N N . TRP A 1 86 ? 20.096 4.369 -23.863 1.00 86.75 86 TRP A N 1
ATOM 682 C CA . TRP A 1 86 ? 21.333 3.762 -24.360 1.00 86.75 86 TRP A CA 1
ATOM 683 C C . TRP A 1 86 ? 22.362 4.839 -24.694 1.00 86.75 86 TRP A C 1
ATOM 685 O O . TRP A 1 86 ? 22.008 6.005 -24.882 1.00 86.75 86 TRP A O 1
ATOM 695 N N . MET A 1 87 ? 23.624 4.443 -24.831 1.00 84.75 87 MET A N 1
ATOM 696 C CA . MET A 1 87 ? 24.681 5.299 -25.363 1.00 84.75 87 MET A CA 1
ATOM 697 C C . MET A 1 87 ? 25.067 4.871 -26.779 1.00 84.75 87 MET A C 1
ATOM 699 O O . MET A 1 87 ? 25.189 3.677 -27.052 1.00 84.75 87 MET A O 1
ATOM 703 N N . GLU A 1 88 ? 25.310 5.831 -27.668 1.00 82.12 88 GLU A N 1
ATOM 704 C CA . GLU A 1 88 ? 26.016 5.599 -28.929 1.00 82.12 88 GLU A CA 1
ATOM 705 C C . GLU A 1 88 ? 27.368 6.301 -28.868 1.00 82.12 88 GLU A C 1
ATOM 707 O O . GLU A 1 88 ? 27.457 7.530 -28.833 1.00 82.12 88 GLU A O 1
ATOM 712 N N . LEU A 1 89 ? 28.439 5.508 -28.853 1.00 74.12 89 LEU A N 1
ATOM 713 C CA . LEU A 1 89 ? 29.788 6.033 -28.994 1.00 74.12 89 LEU A CA 1
ATOM 714 C C . LEU A 1 89 ? 30.083 6.172 -30.487 1.00 74.12 89 LEU A C 1
ATOM 716 O O . LEU A 1 89 ? 30.147 5.168 -31.201 1.00 74.12 89 LEU A O 1
ATOM 720 N N . THR A 1 90 ? 30.279 7.394 -30.980 1.00 64.94 90 THR A N 1
ATOM 721 C CA . THR A 1 90 ? 30.776 7.597 -32.345 1.00 64.94 90 THR A CA 1
ATOM 722 C C . THR A 1 90 ? 32.165 6.976 -32.456 1.00 64.94 90 THR A C 1
ATOM 724 O O . THR A 1 90 ? 33.098 7.436 -31.797 1.00 64.94 90 THR A O 1
ATOM 727 N N . GLY A 1 91 ? 32.306 5.920 -33.261 1.00 58.03 91 GLY A N 1
ATOM 728 C CA . GLY A 1 91 ? 33.604 5.302 -33.510 1.00 58.03 91 GLY A CA 1
ATOM 729 C C . GLY A 1 91 ? 34.575 6.325 -34.100 1.00 58.03 91 GLY A C 1
ATOM 730 O O . GLY A 1 91 ? 34.229 7.043 -35.040 1.00 58.03 91 GLY A O 1
ATOM 731 N N . THR A 1 92 ? 35.789 6.405 -33.556 1.00 49.88 92 THR A N 1
ATOM 732 C CA . THR A 1 92 ? 36.878 7.129 -34.210 1.00 49.88 92 THR A CA 1
ATOM 733 C C . THR A 1 92 ? 37.145 6.473 -35.568 1.00 49.88 92 THR A C 1
ATOM 735 O O . THR A 1 92 ? 37.243 5.243 -35.637 1.00 49.88 92 THR A O 1
ATOM 738 N N . PRO A 1 93 ? 37.246 7.242 -36.669 1.00 51.69 93 PRO A N 1
ATOM 739 C CA . PRO A 1 93 ? 37.662 6.669 -37.941 1.00 51.69 93 PRO A CA 1
ATOM 740 C C . PRO A 1 93 ? 39.035 6.002 -37.755 1.00 51.69 93 PRO A C 1
ATOM 742 O O . PRO A 1 93 ? 39.867 6.535 -37.010 1.00 51.69 93 PRO A O 1
ATOM 745 N N . PRO A 1 94 ? 39.285 4.836 -38.381 1.00 51.09 94 PRO A N 1
ATOM 746 C CA . PRO A 1 94 ? 40.571 4.167 -38.253 1.00 51.09 94 PRO A CA 1
ATOM 747 C C . PRO A 1 94 ? 41.691 5.131 -38.676 1.00 51.09 94 PRO A C 1
ATOM 749 O O . PRO A 1 94 ? 41.513 5.873 -39.650 1.00 51.09 94 PRO A O 1
ATOM 752 N N . PRO A 1 95 ? 42.833 5.162 -37.961 1.00 48.75 95 PRO A N 1
ATOM 753 C CA . PRO A 1 95 ? 43.946 6.016 -38.347 1.00 48.75 95 PRO A CA 1
ATOM 754 C C . PRO A 1 95 ? 44.373 5.669 -39.781 1.00 48.75 95 PRO A C 1
ATOM 756 O O . PRO A 1 95 ? 44.357 4.488 -40.149 1.00 48.75 95 PRO A O 1
ATOM 759 N N . PRO A 1 96 ? 44.746 6.661 -40.609 1.00 51.91 96 PRO A N 1
ATOM 760 C CA . PRO A 1 96 ? 45.187 6.390 -41.967 1.00 51.91 96 PRO A CA 1
ATOM 761 C C . PRO A 1 96 ? 46.403 5.460 -41.917 1.00 51.91 96 PRO A C 1
ATOM 763 O O . PRO A 1 96 ? 47.428 5.786 -41.318 1.00 51.91 96 PRO A O 1
ATOM 766 N N . LEU A 1 97 ? 46.277 4.277 -42.522 1.00 57.47 97 LEU A N 1
ATOM 767 C CA . LEU A 1 97 ? 47.386 3.341 -42.659 1.00 57.47 97 LEU A CA 1
ATOM 768 C C . LEU A 1 97 ? 48.473 4.003 -43.530 1.00 57.47 97 LEU A C 1
ATOM 770 O O . LEU A 1 97 ? 48.190 4.342 -44.680 1.00 57.47 97 LEU A O 1
ATOM 774 N N . PRO A 1 98 ? 49.718 4.161 -43.042 1.00 49.75 98 PRO A N 1
ATOM 775 C CA . PRO A 1 98 ? 50.763 4.946 -43.713 1.00 49.75 98 PRO A CA 1
ATOM 776 C C . PRO A 1 98 ? 51.316 4.320 -45.007 1.00 49.75 98 PRO A C 1
ATOM 778 O O . PRO A 1 98 ? 52.249 4.860 -45.593 1.00 49.75 98 PRO A O 1
ATOM 781 N N . TRP A 1 99 ? 50.763 3.194 -45.468 1.00 56.16 99 TRP A N 1
ATOM 782 C CA . TRP A 1 99 ? 51.225 2.475 -46.661 1.00 56.16 99 TRP A CA 1
ATOM 783 C C . TRP A 1 99 ? 50.217 2.466 -47.826 1.00 56.16 99 TRP A C 1
ATOM 785 O O . TRP A 1 99 ? 50.531 1.941 -48.892 1.00 56.16 99 TRP A O 1
ATOM 795 N N . ALA A 1 100 ? 49.035 3.074 -47.670 1.00 51.03 100 ALA A N 1
ATOM 796 C CA . ALA A 1 100 ? 48.051 3.204 -48.748 1.00 51.03 100 ALA A CA 1
ATOM 797 C C . ALA A 1 100 ? 48.254 4.526 -49.510 1.00 51.03 100 ALA A C 1
ATOM 799 O O . ALA A 1 100 ? 47.567 5.521 -49.286 1.00 51.03 100 ALA A O 1
ATOM 800 N N . GLY A 1 101 ? 49.251 4.549 -50.394 1.00 51.62 101 GLY A N 1
ATOM 801 C CA . GLY A 1 101 ? 49.428 5.625 -51.364 1.00 51.62 101 GLY A CA 1
ATOM 802 C C . GLY A 1 101 ? 48.371 5.565 -52.476 1.00 51.62 101 GLY A C 1
ATOM 803 O O . GLY A 1 101 ? 48.205 4.526 -53.105 1.00 51.62 101 GLY A O 1
ATOM 804 N N . ALA A 1 102 ? 47.750 6.718 -52.748 1.00 47.38 102 ALA A N 1
ATOM 805 C CA . ALA A 1 102 ? 46.836 7.051 -53.854 1.00 47.38 102 ALA A CA 1
ATOM 806 C C . ALA A 1 102 ? 45.340 6.659 -53.710 1.00 47.38 102 ALA A C 1
ATOM 808 O O . ALA A 1 102 ? 45.005 5.600 -53.179 1.00 47.38 102 ALA A O 1
ATOM 809 N N . PRO A 1 103 ? 44.411 7.519 -54.194 1.00 40.19 103 PRO A N 1
ATOM 810 C CA . PRO A 1 103 ? 42.977 7.323 -54.027 1.00 40.19 103 PRO A CA 1
ATOM 811 C C . PRO A 1 103 ? 42.455 6.317 -55.057 1.00 40.19 103 PRO A C 1
ATOM 813 O O . PRO A 1 103 ? 42.462 6.582 -56.259 1.00 40.19 103 PRO A O 1
ATOM 816 N N . LEU A 1 104 ? 41.943 5.178 -54.589 1.00 40.25 104 LEU A N 1
ATOM 817 C CA . LEU A 1 104 ? 41.139 4.296 -55.427 1.00 40.25 104 LEU A CA 1
ATOM 818 C C . LEU A 1 104 ? 39.725 4.890 -55.528 1.00 40.25 104 LEU A C 1
ATOM 820 O O . LEU A 1 104 ? 38.921 4.792 -54.603 1.00 40.25 104 LEU A O 1
ATOM 824 N N . HIS A 1 105 ? 39.426 5.555 -56.644 1.00 47.62 105 HIS A N 1
ATOM 825 C CA . HIS A 1 105 ? 38.044 5.817 -57.033 1.00 47.62 105 HIS A CA 1
ATOM 826 C C . HIS A 1 105 ? 37.410 4.487 -57.454 1.00 47.62 105 HIS A C 1
ATOM 828 O O . HIS A 1 105 ? 37.909 3.845 -58.376 1.00 47.62 105 HIS A O 1
ATOM 834 N N . ASN A 1 106 ? 36.288 4.158 -56.807 1.00 37.56 106 ASN A N 1
ATOM 835 C CA . ASN A 1 106 ? 35.245 3.193 -57.179 1.00 37.56 106 ASN A CA 1
ATOM 836 C C . ASN A 1 106 ? 35.102 1.998 -56.217 1.00 37.56 106 ASN A C 1
ATOM 838 O O . ASN A 1 106 ? 35.989 1.158 -56.102 1.00 37.56 106 ASN A O 1
ATOM 842 N N . GLY A 1 107 ? 33.927 1.912 -55.582 1.00 32.69 107 GLY A N 1
ATOM 843 C CA . GLY A 1 107 ? 33.481 0.740 -54.826 1.00 32.69 107 GLY A CA 1
ATOM 844 C C . GLY A 1 107 ? 33.036 1.029 -53.394 1.00 32.69 107 GLY A C 1
ATOM 845 O O . GLY A 1 107 ? 33.699 0.622 -52.455 1.00 32.69 107 GLY A O 1
ATOM 846 N N . ASN A 1 108 ? 31.907 1.724 -53.230 1.00 40.97 108 ASN A N 1
ATOM 847 C CA . ASN A 1 108 ? 30.931 1.531 -52.146 1.00 40.97 108 ASN A CA 1
ATOM 848 C C . ASN A 1 108 ? 31.450 1.181 -50.724 1.00 40.97 108 ASN A C 1
ATOM 850 O O . ASN A 1 108 ? 30.894 0.307 -50.064 1.00 40.97 108 ASN A O 1
ATOM 854 N N . ALA A 1 109 ? 32.469 1.877 -50.219 1.00 37.91 109 ALA A N 1
ATOM 855 C CA . ALA A 1 109 ? 32.940 1.748 -48.838 1.00 37.91 109 ALA A CA 1
ATOM 856 C C . ALA A 1 109 ? 32.385 2.886 -47.967 1.00 37.91 109 ALA A C 1
ATOM 858 O O . ALA A 1 109 ? 33.118 3.611 -47.301 1.00 37.91 109 ALA A O 1
ATOM 859 N N . GLY A 1 110 ? 31.063 3.052 -47.978 1.00 37.03 110 GLY A N 1
ATOM 860 C CA . GLY A 1 110 ? 30.346 3.836 -46.977 1.00 37.03 110 GLY A CA 1
ATOM 861 C C . GLY A 1 110 ? 30.178 3.027 -45.695 1.00 37.03 110 GLY A C 1
ATOM 862 O O . GLY A 1 110 ? 29.053 2.799 -45.263 1.00 37.03 110 GLY A O 1
ATOM 863 N N . ALA A 1 111 ? 31.273 2.546 -45.101 1.00 43.69 111 ALA A N 1
ATOM 864 C CA . ALA A 1 111 ? 31.221 2.104 -43.716 1.00 43.69 111 ALA A CA 1
ATOM 865 C C . ALA A 1 111 ? 31.158 3.377 -42.870 1.00 43.69 111 ALA A C 1
ATOM 867 O O . ALA A 1 111 ? 32.184 3.913 -42.451 1.00 43.69 111 ALA A O 1
ATOM 868 N N . ALA A 1 112 ? 29.942 3.906 -42.690 1.00 45.66 112 ALA A N 1
ATOM 869 C CA . ALA A 1 112 ? 29.676 4.862 -41.627 1.00 45.66 112 ALA A CA 1
ATOM 870 C C . ALA A 1 112 ? 30.334 4.314 -40.349 1.00 45.66 112 ALA A C 1
ATOM 872 O O . ALA A 1 112 ? 30.256 3.097 -40.138 1.00 45.66 112 ALA A O 1
ATOM 873 N N . PRO A 1 113 ? 31.021 5.145 -39.540 1.00 48.66 113 PRO A N 1
ATOM 874 C CA . PRO A 1 113 ? 31.588 4.672 -38.286 1.00 48.66 113 PRO A CA 1
ATOM 875 C C . PRO A 1 113 ? 30.469 3.948 -37.543 1.00 48.66 113 PRO A C 1
ATOM 877 O O . PRO A 1 113 ? 29.445 4.559 -37.238 1.00 48.66 113 PRO A O 1
ATOM 880 N N . MET A 1 114 ? 30.609 2.630 -37.364 1.00 50.72 114 MET A N 1
ATOM 881 C CA . MET A 1 114 ? 29.606 1.848 -36.654 1.00 50.72 114 MET A CA 1
ATOM 882 C C . MET A 1 114 ? 29.617 2.373 -35.227 1.00 50.72 114 MET A C 1
ATOM 884 O O . MET A 1 114 ? 30.546 2.101 -34.469 1.00 50.72 114 MET A O 1
ATOM 888 N N . GLY A 1 115 ? 28.636 3.218 -34.910 1.00 60.94 115 GLY A N 1
ATOM 889 C CA . GLY A 1 115 ? 28.436 3.706 -33.561 1.00 60.94 115 GLY A CA 1
ATOM 890 C C . GLY A 1 115 ? 28.276 2.501 -32.645 1.00 60.94 115 GLY A C 1
ATOM 891 O O . GLY A 1 115 ? 27.512 1.583 -32.952 1.00 60.94 115 GLY A O 1
ATOM 892 N N . VAL A 1 116 ? 29.035 2.458 -31.556 1.00 70.31 116 VAL A N 1
ATOM 893 C CA . VAL A 1 116 ? 28.932 1.355 -30.599 1.00 70.31 116 VAL A CA 1
ATOM 894 C C . VAL A 1 116 ? 27.723 1.637 -29.709 1.00 70.31 116 VAL A C 1
ATOM 896 O O . VAL A 1 116 ? 27.724 2.629 -28.982 1.00 70.31 116 VAL A O 1
ATOM 899 N N . HIS A 1 117 ? 26.693 0.789 -29.791 1.00 78.94 117 HIS A N 1
ATOM 900 C CA . HIS A 1 117 ? 25.503 0.838 -28.937 1.00 78.94 117 HIS A CA 1
ATOM 901 C C . HIS A 1 117 ? 25.817 0.166 -27.595 1.00 78.94 117 HIS A C 1
ATOM 903 O O . HIS A 1 117 ? 26.067 -1.039 -27.552 1.00 78.94 117 HIS A O 1
ATOM 909 N N . ILE A 1 118 ? 25.855 0.939 -26.511 1.00 78.38 118 ILE A N 1
ATOM 910 C CA . ILE A 1 118 ? 26.303 0.478 -25.190 1.00 78.38 118 ILE A CA 1
ATOM 911 C C . ILE A 1 118 ? 25.225 0.773 -24.148 1.00 78.38 118 ILE A C 1
ATOM 913 O O . ILE A 1 118 ? 24.661 1.865 -24.126 1.00 78.38 118 ILE A O 1
ATOM 917 N N . GLY A 1 119 ? 25.003 -0.182 -23.239 1.00 78.50 119 GLY A N 1
ATOM 918 C CA . GLY A 1 119 ? 24.222 0.039 -22.021 1.00 78.50 119 GLY A CA 1
ATOM 919 C C . GLY A 1 119 ? 22.734 0.265 -22.275 1.00 78.50 119 GLY A C 1
ATOM 920 O O . GLY A 1 119 ? 22.164 1.195 -21.717 1.00 78.50 119 GLY A O 1
ATOM 921 N N . GLU A 1 120 ? 22.120 -0.543 -23.145 1.00 84.12 120 GLU A N 1
ATOM 922 C CA . GLU A 1 120 ? 20.674 -0.494 -23.352 1.00 84.12 120 GLU A CA 1
ATOM 923 C C . GLU A 1 120 ? 19.926 -0.912 -22.079 1.00 84.12 120 GLU A C 1
ATOM 925 O O . GLU A 1 120 ? 20.055 -2.041 -21.610 1.00 84.12 120 GLU A O 1
ATOM 930 N N . GLU A 1 121 ? 19.092 -0.015 -21.562 1.00 84.81 121 GLU A N 1
ATOM 931 C CA . GLU A 1 121 ? 18.245 -0.242 -20.395 1.00 84.81 121 GLU A CA 1
ATOM 932 C C . GLU A 1 121 ? 16.803 0.166 -20.709 1.00 84.81 121 GLU A C 1
ATOM 934 O O . GLU A 1 121 ? 16.563 1.148 -21.416 1.00 84.81 121 GLU A O 1
ATOM 939 N N . ILE A 1 122 ? 15.823 -0.567 -20.172 1.00 86.06 122 ILE A N 1
ATOM 940 C CA . ILE A 1 122 ? 14.428 -0.123 -20.161 1.00 86.06 122 ILE A CA 1
ATOM 941 C C . ILE A 1 122 ? 13.930 -0.075 -18.723 1.00 86.06 122 ILE A C 1
ATOM 943 O O . ILE A 1 122 ? 13.787 -1.104 -18.064 1.00 86.06 122 ILE A O 1
ATOM 947 N N . VAL A 1 123 ? 13.582 1.129 -18.280 1.00 86.19 123 VAL A N 1
ATOM 948 C CA . VAL A 1 123 ? 13.012 1.384 -16.958 1.00 86.19 123 VAL A CA 1
ATOM 949 C C . VAL A 1 123 ? 11.498 1.500 -17.082 1.00 86.19 123 VAL A C 1
ATOM 951 O O . VAL A 1 123 ? 10.987 2.242 -17.926 1.00 86.19 123 VAL A O 1
ATOM 954 N N . THR A 1 124 ? 10.770 0.765 -16.243 1.00 87.69 124 THR A N 1
ATOM 955 C CA . THR A 1 124 ? 9.309 0.871 -16.139 1.00 87.69 124 THR A CA 1
ATOM 956 C C . THR A 1 124 ? 8.954 1.837 -15.016 1.00 87.69 124 THR A C 1
ATOM 958 O O . THR A 1 124 ? 9.357 1.641 -13.874 1.00 87.69 124 THR A O 1
ATOM 961 N N . TYR A 1 125 ? 8.177 2.865 -15.343 1.00 89.69 125 TYR A N 1
ATOM 962 C CA . TYR A 1 125 ? 7.627 3.822 -14.392 1.00 89.69 125 TYR A CA 1
ATOM 963 C C . TYR A 1 125 ? 6.147 3.528 -14.208 1.00 89.69 125 TYR A C 1
ATOM 965 O O . TYR A 1 125 ? 5.423 3.349 -15.189 1.00 89.69 125 TYR A O 1
ATOM 973 N N . SER A 1 126 ? 5.694 3.503 -12.960 1.00 89.62 126 SER A N 1
ATOM 974 C CA . SER A 1 126 ? 4.294 3.273 -12.632 1.00 89.62 126 SER A CA 1
ATOM 975 C C . SER A 1 126 ? 3.860 4.151 -11.474 1.00 89.62 126 SER A C 1
ATOM 977 O O . SER A 1 126 ? 4.656 4.450 -10.586 1.00 89.62 126 SER A O 1
ATOM 979 N N . THR A 1 127 ? 2.583 4.512 -11.460 1.00 91.19 127 THR A N 1
ATOM 980 C CA . THR A 1 127 ? 1.934 5.100 -10.284 1.00 91.19 127 THR A CA 1
ATOM 981 C C . THR A 1 127 ? 1.134 4.042 -9.530 1.00 91.19 127 THR A C 1
ATOM 983 O O . THR A 1 127 ? 0.658 3.078 -10.132 1.00 91.19 127 THR A O 1
ATOM 986 N N . LEU A 1 128 ? 0.985 4.233 -8.218 1.00 92.31 128 LEU A N 1
ATOM 987 C CA . LEU A 1 128 ? -0.009 3.522 -7.414 1.00 92.31 128 LEU A CA 1
ATOM 988 C C . LEU A 1 128 ? -1.369 4.207 -7.563 1.00 92.31 128 LEU A C 1
ATOM 990 O O . LEU A 1 128 ? -1.434 5.402 -7.867 1.00 92.31 128 LEU A O 1
ATOM 994 N N . ASP A 1 129 ? -2.444 3.457 -7.334 1.00 92.56 129 ASP A N 1
ATOM 995 C CA . ASP A 1 129 ? -3.774 4.047 -7.219 1.00 92.56 129 ASP A CA 1
ATOM 996 C C . ASP A 1 129 ? -3.845 4.924 -5.948 1.00 92.56 129 ASP A C 1
ATOM 998 O O . ASP A 1 129 ? -3.527 4.429 -4.861 1.00 92.56 129 ASP A O 1
ATOM 1002 N N . PRO A 1 130 ? -4.251 6.208 -6.046 1.00 94.56 130 PRO A N 1
ATOM 1003 C CA . PRO A 1 130 ? -4.364 7.106 -4.897 1.00 94.56 130 PRO A CA 1
ATOM 1004 C C . PRO A 1 130 ? -5.201 6.573 -3.741 1.00 94.56 130 PRO A C 1
ATOM 1006 O O . PRO A 1 130 ? -4.916 6.878 -2.581 1.00 94.56 130 PRO A O 1
ATOM 1009 N N . THR A 1 131 ? -6.207 5.749 -4.030 1.00 94.50 131 THR A N 1
ATOM 1010 C CA . THR A 1 131 ? -7.067 5.142 -3.007 1.00 94.50 131 THR A CA 1
ATOM 1011 C C . THR A 1 131 ? -6.305 4.240 -2.037 1.00 94.50 131 THR A C 1
ATOM 1013 O O . THR A 1 131 ? -6.738 4.100 -0.892 1.00 94.50 131 THR A O 1
ATOM 1016 N N . LEU A 1 132 ? -5.159 3.687 -2.454 1.00 94.75 132 LEU A N 1
ATOM 1017 C CA . LEU A 1 132 ? -4.324 2.797 -1.641 1.00 94.75 132 LEU A CA 1
ATOM 1018 C C . LEU A 1 132 ? -3.485 3.543 -0.608 1.00 94.75 132 LEU A C 1
ATOM 1020 O O . LEU A 1 132 ? -3.118 2.954 0.403 1.00 94.75 132 LEU A O 1
ATOM 1024 N N . TYR A 1 133 ? -3.172 4.818 -0.849 1.00 95.75 133 TYR A N 1
ATOM 1025 C CA . TYR A 1 133 ? -2.310 5.612 0.031 1.00 95.75 133 TYR A CA 1
ATOM 1026 C C . TYR A 1 133 ? -2.978 6.876 0.582 1.00 95.75 133 TYR A C 1
ATOM 1028 O O . TYR A 1 133 ? -2.311 7.691 1.215 1.00 95.75 133 TYR A O 1
ATOM 1036 N N . THR A 1 134 ? -4.279 7.053 0.356 1.00 97.38 134 THR A N 1
ATOM 1037 C CA . THR A 1 134 ? -5.049 8.156 0.939 1.00 97.38 134 THR A CA 1
ATOM 1038 C C . THR A 1 134 ? -5.711 7.683 2.238 1.00 97.38 134 THR A C 1
ATOM 1040 O O . THR A 1 134 ? -6.602 6.830 2.166 1.00 97.38 134 THR A O 1
ATOM 1043 N N . PRO A 1 135 ? -5.320 8.213 3.416 1.00 97.62 135 PRO A N 1
ATOM 1044 C CA . PRO A 1 135 ? -5.963 7.871 4.679 1.00 97.62 135 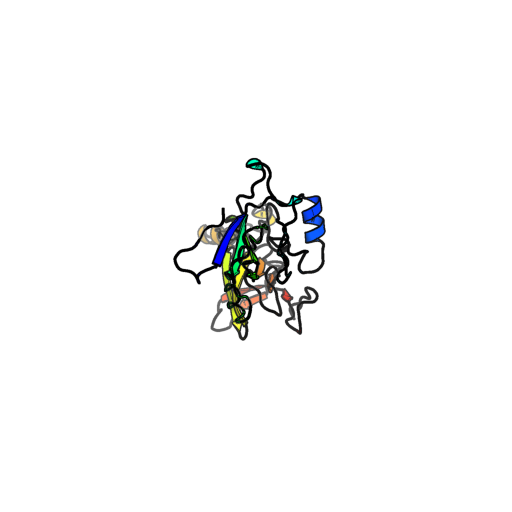PRO A CA 1
ATOM 1045 C C . PRO A 1 135 ? -7.441 8.269 4.694 1.00 97.62 135 PRO A C 1
ATOM 1047 O O . PRO A 1 135 ? -7.848 9.256 4.076 1.00 97.62 135 PRO A O 1
ATOM 1050 N N . THR A 1 136 ? -8.241 7.542 5.468 1.00 96.19 136 THR A N 1
ATOM 1051 C CA . THR A 1 136 ? -9.638 7.904 5.753 1.00 96.19 136 THR A CA 1
ATOM 1052 C C . THR A 1 136 ? -9.873 7.960 7.259 1.00 96.19 136 THR A C 1
ATOM 1054 O O . THR A 1 136 ? -9.050 7.484 8.041 1.00 96.19 136 THR A O 1
ATOM 1057 N N . ALA A 1 137 ? -11.020 8.496 7.686 1.00 95.19 137 ALA A N 1
ATOM 1058 C CA . ALA A 1 137 ? -11.380 8.554 9.105 1.00 95.19 137 ALA A CA 1
ATOM 1059 C C . ALA A 1 137 ? -11.393 7.170 9.786 1.00 95.19 137 ALA A C 1
ATOM 1061 O O . ALA A 1 137 ? -11.127 7.075 10.977 1.00 95.19 137 ALA A O 1
ATOM 1062 N N . THR A 1 138 ? -11.683 6.101 9.038 1.00 95.75 138 THR A N 1
ATOM 1063 C CA . THR A 1 138 ? -11.722 4.717 9.542 1.00 95.75 138 THR A CA 1
ATOM 1064 C C . THR A 1 138 ? -10.492 3.897 9.153 1.00 95.75 138 THR A C 1
ATOM 1066 O O . THR A 1 138 ? -10.334 2.768 9.607 1.00 95.75 138 THR A O 1
ATOM 1069 N N . LYS A 1 139 ? -9.605 4.440 8.313 1.00 97.19 139 LYS A N 1
ATOM 1070 C CA . LYS A 1 139 ? -8.369 3.793 7.857 1.00 97.19 139 LYS A CA 1
ATOM 1071 C C . LYS A 1 139 ? -7.212 4.798 7.968 1.00 97.19 139 LYS A C 1
ATOM 1073 O O . LYS A 1 139 ? -6.702 5.262 6.946 1.00 97.19 139 LYS A O 1
ATOM 1078 N N . PRO A 1 140 ? -6.836 5.192 9.200 1.00 96.81 140 PRO A N 1
ATOM 1079 C CA . PRO A 1 140 ? -5.902 6.295 9.421 1.00 96.81 140 PRO A CA 1
ATOM 1080 C C . PRO A 1 140 ? -4.442 5.939 9.111 1.00 96.81 140 PRO A C 1
ATOM 1082 O O . PRO A 1 140 ? -3.641 6.837 8.873 1.00 96.81 140 PRO A O 1
ATOM 1085 N N . TRP A 1 141 ? -4.080 4.652 9.097 1.00 97.31 141 TRP A N 1
ATOM 1086 C CA . TRP A 1 141 ? -2.720 4.205 8.774 1.00 97.31 141 TRP A CA 1
ATOM 1087 C C . TRP A 1 141 ? -2.513 3.952 7.282 1.00 97.31 141 TRP A C 1
ATOM 1089 O O . TRP A 1 141 ? -1.374 3.773 6.855 1.00 97.31 141 TRP A O 1
ATOM 1099 N N . ARG A 1 142 ? -3.582 3.940 6.478 1.00 98.12 142 ARG A N 1
ATOM 1100 C CA . ARG A 1 142 ? -3.489 3.763 5.030 1.00 98.12 142 ARG A CA 1
ATOM 1101 C C . ARG A 1 142 ? -2.644 4.885 4.430 1.00 98.12 142 ARG A C 1
ATOM 1103 O O . ARG A 1 142 ? -3.041 6.043 4.495 1.00 98.12 142 ARG A O 1
ATOM 1110 N N . GLY A 1 143 ? -1.498 4.562 3.839 1.00 98.12 143 GLY A N 1
ATOM 1111 C CA . GLY A 1 143 ? -0.576 5.596 3.375 1.00 98.12 143 GLY A CA 1
ATOM 1112 C C . GLY A 1 143 ? 0.777 5.089 2.906 1.00 98.12 143 GLY A C 1
ATOM 1113 O O . GLY A 1 143 ? 1.079 3.899 2.981 1.00 98.12 143 GLY A O 1
ATOM 1114 N N . ILE A 1 144 ? 1.606 6.026 2.444 1.00 98.00 144 ILE A N 1
ATOM 1115 C CA . ILE A 1 144 ? 3.036 5.796 2.231 1.00 98.00 144 ILE A CA 1
ATOM 1116 C C . ILE A 1 144 ? 3.778 6.244 3.486 1.00 98.00 144 ILE A C 1
ATOM 1118 O O . ILE A 1 144 ? 3.628 7.381 3.930 1.00 98.00 144 ILE A O 1
ATOM 1122 N N . TRP A 1 145 ? 4.592 5.350 4.031 1.00 98.00 145 TRP A N 1
ATOM 1123 C CA . TRP A 1 145 ? 5.354 5.556 5.257 1.00 98.00 145 TRP A CA 1
ATOM 1124 C C . TRP A 1 145 ? 6.840 5.335 5.009 1.00 98.00 145 TRP A C 1
ATOM 1126 O O . TRP A 1 145 ? 7.229 4.685 4.039 1.00 98.00 145 TRP A O 1
ATOM 1136 N N . VAL A 1 146 ? 7.670 5.863 5.904 1.00 97.38 146 VAL A N 1
ATOM 1137 C CA . VAL A 1 146 ? 9.107 5.586 5.932 1.00 97.38 146 VAL A CA 1
ATOM 1138 C C . VAL A 1 146 ? 9.392 4.723 7.153 1.00 97.38 146 VAL A C 1
ATOM 1140 O O . VAL A 1 146 ? 9.028 5.098 8.267 1.00 97.38 146 VAL A O 1
ATOM 1143 N N . GLY A 1 147 ? 10.012 3.567 6.936 1.00 93.88 147 GLY A N 1
ATOM 1144 C CA . GLY A 1 147 ? 10.502 2.693 7.998 1.00 93.88 147 GLY A CA 1
ATOM 1145 C C . GLY A 1 147 ? 12.024 2.746 8.087 1.00 93.88 147 GLY A C 1
ATOM 1146 O O . GLY A 1 147 ? 12.698 2.759 7.058 1.00 93.88 147 GLY A O 1
ATOM 1147 N N . ASP A 1 148 ? 12.557 2.753 9.305 1.00 93.00 148 ASP A N 1
ATOM 1148 C CA . ASP A 1 148 ? 13.988 2.588 9.563 1.00 93.00 148 ASP A CA 1
ATOM 1149 C C . ASP A 1 148 ? 14.335 1.090 9.614 1.00 93.00 148 ASP A C 1
ATOM 1151 O O . ASP A 1 148 ? 13.877 0.366 10.500 1.00 93.00 148 ASP A O 1
ATOM 1155 N N . TYR A 1 149 ? 15.136 0.623 8.653 1.00 91.12 149 TYR A N 1
ATOM 1156 C CA . TYR A 1 149 ? 15.652 -0.750 8.580 1.00 91.12 149 TYR A CA 1
ATOM 1157 C C . TYR A 1 149 ? 17.134 -0.834 8.974 1.00 91.12 149 TYR A C 1
ATOM 1159 O O . TYR A 1 149 ? 17.872 -1.721 8.527 1.00 91.12 149 TYR A O 1
ATOM 1167 N N . SER A 1 150 ? 17.577 0.072 9.850 1.00 88.94 150 SER A N 1
ATOM 1168 C CA . SER A 1 150 ? 18.897 0.075 10.479 1.00 88.94 150 SER A CA 1
ATOM 1169 C C . SER A 1 150 ? 20.031 0.055 9.448 1.00 88.94 150 SER A C 1
ATOM 1171 O O . SER A 1 150 ? 20.222 1.022 8.716 1.00 88.94 150 SER A O 1
ATOM 1173 N N . GLY A 1 151 ? 20.786 -1.046 9.350 1.00 87.50 151 GLY A N 1
ATOM 1174 C CA . GLY A 1 151 ? 21.918 -1.166 8.427 1.00 87.50 151 GLY A CA 1
ATOM 1175 C C . GLY A 1 151 ? 21.543 -1.065 6.943 1.00 87.50 151 GLY A C 1
ATOM 1176 O O . GLY A 1 151 ? 22.422 -0.808 6.125 1.00 87.50 151 GLY A O 1
ATOM 1177 N N . HIS A 1 152 ? 20.263 -1.237 6.597 1.00 87.38 152 HIS A N 1
ATOM 1178 C CA . HIS A 1 152 ? 19.754 -1.053 5.234 1.00 87.38 152 HIS A CA 1
ATOM 1179 C C . HIS A 1 152 ? 19.273 0.379 4.955 1.00 87.38 152 HIS A C 1
ATOM 1181 O O . HIS A 1 152 ? 19.076 0.740 3.799 1.00 87.38 152 HIS A O 1
ATOM 1187 N N . GLY A 1 153 ? 19.158 1.216 5.991 1.00 92.38 153 GLY A N 1
ATOM 1188 C CA . GLY A 1 153 ? 18.664 2.582 5.888 1.00 92.38 153 GLY A CA 1
ATOM 1189 C C . GLY A 1 153 ? 17.139 2.671 5.848 1.00 92.38 153 GLY A C 1
ATOM 1190 O O . GLY A 1 153 ? 16.426 1.801 6.349 1.00 92.38 153 GLY A O 1
ATOM 1191 N N . CYS A 1 154 ? 16.643 3.772 5.288 1.00 95.31 154 CYS A N 1
ATOM 1192 C CA . CYS A 1 154 ? 15.216 4.054 5.207 1.00 95.31 154 CYS A CA 1
ATOM 1193 C C . CYS A 1 154 ? 14.573 3.345 4.012 1.00 95.31 154 CYS A C 1
ATOM 1195 O O . CYS A 1 154 ? 15.029 3.493 2.880 1.00 95.31 154 CYS A O 1
ATOM 1197 N N . GLU A 1 155 ? 13.443 2.686 4.251 1.00 96.44 155 GLU A N 1
ATOM 1198 C CA . GLU A 1 155 ? 12.628 2.062 3.211 1.00 96.44 155 GLU A CA 1
ATOM 1199 C C . GLU A 1 155 ? 11.257 2.730 3.132 1.00 96.44 155 GLU A C 1
ATOM 1201 O O . GLU A 1 155 ? 10.638 3.039 4.155 1.00 96.44 155 GLU A O 1
ATOM 1206 N N . PHE A 1 156 ? 10.747 2.907 1.914 1.00 97.38 156 PHE A N 1
ATOM 1207 C CA . PHE A 1 156 ? 9.375 3.356 1.707 1.00 97.38 156 PHE A CA 1
ATOM 1208 C C . PHE A 1 156 ? 8.427 2.166 1.772 1.00 97.38 156 PHE A C 1
ATOM 1210 O O . PHE A 1 156 ? 8.637 1.145 1.112 1.00 97.38 156 PHE A O 1
ATOM 1217 N N . LEU A 1 157 ? 7.359 2.315 2.545 1.00 97.88 157 LEU A N 1
ATOM 1218 C CA . LEU A 1 157 ? 6.339 1.303 2.762 1.00 97.88 157 LEU A CA 1
ATOM 1219 C C . LEU A 1 157 ? 4.999 1.804 2.234 1.00 97.88 157 LEU A C 1
ATOM 1221 O O . LEU A 1 157 ? 4.596 2.922 2.541 1.00 97.88 157 LEU A O 1
ATOM 1225 N N . LEU A 1 158 ? 4.278 0.960 1.505 1.00 98.19 158 LEU A N 1
ATOM 1226 C CA . LEU A 1 158 ? 2.837 1.101 1.355 1.00 98.19 158 LEU A CA 1
ATOM 1227 C C . LEU A 1 158 ? 2.188 0.389 2.541 1.00 98.19 158 LEU A C 1
ATOM 1229 O O . LEU A 1 158 ? 2.215 -0.840 2.615 1.00 98.19 158 LEU A O 1
ATOM 1233 N N . VAL A 1 159 ? 1.615 1.158 3.462 1.00 98.31 159 VAL A N 1
ATOM 1234 C CA . VAL A 1 159 ? 0.744 0.616 4.503 1.00 98.31 159 VAL A CA 1
ATOM 1235 C C . VAL A 1 159 ? -0.661 0.552 3.924 1.00 98.31 159 VAL A C 1
ATOM 1237 O O . VAL A 1 159 ? -1.356 1.560 3.809 1.00 98.31 159 VAL A O 1
ATOM 1240 N N . ASN A 1 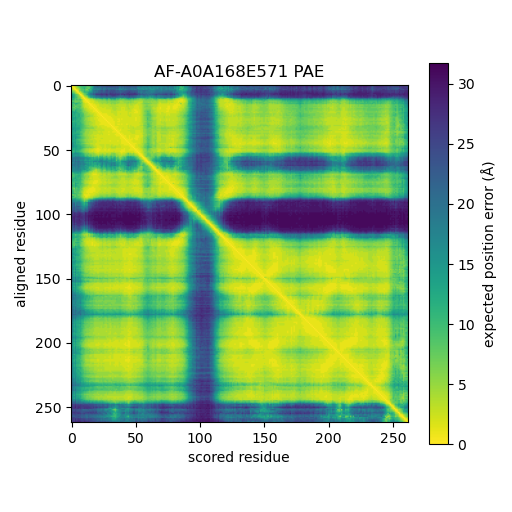160 ? -1.052 -0.644 3.504 1.00 97.56 160 ASN A N 1
ATOM 1241 C CA . ASN A 1 160 ? -2.368 -0.950 2.983 1.00 97.56 160 ASN A CA 1
ATOM 1242 C C . ASN A 1 160 ? -3.296 -1.372 4.135 1.00 97.56 160 ASN A C 1
ATOM 1244 O O . ASN A 1 160 ? -2.953 -2.204 4.976 1.00 97.56 160 ASN A O 1
ATOM 1248 N N . GLN A 1 161 ? -4.496 -0.800 4.157 1.00 96.44 161 GLN A N 1
ATOM 1249 C CA . GLN A 1 161 ? -5.584 -1.262 5.013 1.00 96.44 161 GLN A CA 1
ATOM 1250 C C . GLN A 1 161 ? -6.742 -1.655 4.106 1.00 96.44 161 GLN A C 1
ATOM 1252 O O . GLN A 1 161 ? -7.441 -0.745 3.661 1.00 96.44 161 GLN A O 1
ATOM 1257 N N . PRO A 1 162 ? -6.959 -2.946 3.809 1.00 94.06 162 PRO A N 1
ATOM 1258 C CA . PRO A 1 162 ? -8.084 -3.370 2.987 1.00 94.06 162 PRO A CA 1
ATOM 1259 C C . PRO A 1 162 ? -9.419 -2.832 3.513 1.00 94.06 162 PRO A C 1
ATOM 1261 O O . PRO A 1 162 ? -9.614 -2.649 4.724 1.00 94.06 162 PRO A O 1
ATOM 1264 N N . ASP A 1 163 ? -10.334 -2.545 2.591 1.00 91.38 163 ASP A N 1
ATOM 1265 C CA . ASP A 1 163 ? -11.704 -2.200 2.947 1.00 91.38 163 ASP A CA 1
ATOM 1266 C C . ASP A 1 163 ? -12.408 -3.452 3.473 1.00 91.38 163 ASP A C 1
ATOM 1268 O O . ASP A 1 163 ? -12.460 -4.479 2.797 1.00 91.38 163 ASP A O 1
ATOM 1272 N N . ASP A 1 164 ? -12.950 -3.371 4.687 1.00 88.38 164 ASP A N 1
ATOM 1273 C CA . ASP A 1 164 ? -13.814 -4.431 5.201 1.00 88.38 164 ASP A CA 1
ATOM 1274 C C . ASP A 1 164 ? -15.250 -4.177 4.758 1.00 88.38 164 ASP A C 1
ATOM 1276 O O . ASP A 1 164 ? -15.657 -3.036 4.512 1.00 88.38 164 ASP A O 1
ATOM 1280 N N . LEU A 1 165 ? -16.046 -5.244 4.741 1.00 89.38 165 LEU A N 1
ATOM 1281 C CA . LEU A 1 165 ? -17.475 -5.130 4.492 1.00 89.38 165 LEU A CA 1
ATOM 1282 C C . LEU A 1 165 ? -18.116 -4.114 5.463 1.00 89.38 165 LEU A C 1
ATOM 1284 O O . LEU A 1 165 ? -17.688 -3.986 6.624 1.00 89.38 165 LEU A O 1
ATOM 1288 N N . PRO A 1 166 ? -19.132 -3.359 5.008 1.00 89.31 166 PRO A N 1
ATOM 1289 C CA . PRO A 1 166 ? -19.928 -2.531 5.902 1.00 89.31 166 PRO A CA 1
ATOM 1290 C C . PRO A 1 166 ? -20.461 -3.385 7.055 1.00 89.31 166 PRO A C 1
ATOM 1292 O O . PRO A 1 166 ? -20.982 -4.470 6.816 1.00 89.31 166 PRO A O 1
ATOM 1295 N N . ALA A 1 167 ? -20.313 -2.903 8.290 1.00 90.88 167 ALA A N 1
ATOM 1296 C CA . ALA A 1 167 ? -20.830 -3.579 9.476 1.00 90.88 167 ALA A CA 1
ATOM 1297 C C . ALA A 1 167 ? -21.693 -2.615 10.291 1.00 90.88 167 ALA A C 1
ATOM 1299 O O . ALA A 1 167 ? -21.345 -1.440 10.483 1.00 90.88 167 ALA A O 1
ATOM 1300 N N . THR A 1 168 ? -22.820 -3.129 10.760 1.00 93.50 168 THR A N 1
ATOM 1301 C CA . THR A 1 168 ? -23.732 -2.448 11.677 1.00 93.50 168 THR A CA 1
ATOM 1302 C C . THR A 1 168 ? -23.114 -2.316 13.072 1.00 93.50 168 THR A C 1
ATOM 1304 O O . THR A 1 168 ? -22.140 -2.987 13.404 1.00 93.50 168 THR A O 1
ATOM 1307 N N . ASP A 1 169 ? -23.673 -1.436 13.910 1.00 93.69 169 ASP A N 1
ATOM 1308 C CA . ASP A 1 169 ? -23.245 -1.315 15.312 1.00 93.69 169 ASP A CA 1
ATOM 1309 C C . ASP A 1 169 ? -23.383 -2.654 16.060 1.00 93.69 169 ASP A C 1
ATOM 1311 O O . ASP A 1 169 ? -22.463 -3.058 16.766 1.00 93.69 169 ASP A O 1
ATOM 1315 N N . LEU A 1 170 ? -24.474 -3.392 15.824 1.00 92.56 170 LEU A N 1
ATOM 1316 C CA . LEU A 1 170 ? -24.727 -4.688 16.456 1.00 92.56 170 LEU A CA 1
ATOM 1317 C C . LEU A 1 170 ? -23.682 -5.746 16.073 1.00 92.56 170 LEU A C 1
ATOM 1319 O O . LEU A 1 170 ? -23.180 -6.456 16.939 1.00 92.56 170 LEU A O 1
ATOM 1323 N N . GLU A 1 171 ? -23.311 -5.831 14.792 1.00 92.81 171 GLU A N 1
ATOM 1324 C CA . GLU A 1 171 ? -22.277 -6.767 14.318 1.00 92.81 171 GLU A CA 1
ATOM 1325 C C . GLU A 1 171 ? -20.888 -6.451 14.888 1.00 92.81 171 GLU A C 1
ATOM 1327 O O . GLU A 1 171 ? -20.054 -7.344 15.017 1.00 92.81 171 GLU A O 1
ATOM 1332 N N . LEU A 1 172 ? -20.645 -5.192 15.259 1.00 91.94 172 LEU A N 1
ATOM 1333 C CA . LEU A 1 172 ? -19.428 -4.759 15.948 1.00 91.94 172 LEU A CA 1
ATOM 1334 C C . LEU A 1 172 ? -19.524 -4.898 17.479 1.00 91.94 172 LEU A C 1
ATOM 1336 O O . LEU A 1 172 ? -18.603 -4.485 18.182 1.00 91.94 172 LEU A O 1
ATOM 1340 N N . GLY A 1 173 ? -20.619 -5.460 18.003 1.00 91.44 173 GLY A N 1
ATOM 1341 C CA . GLY A 1 173 ? -20.846 -5.623 19.441 1.00 91.44 173 GLY A CA 1
ATOM 1342 C C . GLY A 1 173 ? -21.080 -4.301 20.177 1.00 91.44 173 GLY A C 1
ATOM 1343 O O . GLY A 1 173 ? -20.747 -4.180 21.356 1.00 91.44 173 GLY A O 1
ATOM 1344 N N . LEU A 1 174 ? -21.601 -3.285 19.487 1.00 93.81 174 LEU A N 1
ATOM 1345 C CA . LEU A 1 174 ? -21.830 -1.958 20.046 1.00 93.81 174 LEU A CA 1
ATOM 1346 C C . LEU A 1 174 ? -23.291 -1.772 20.450 1.00 93.81 174 LEU A C 1
ATOM 1348 O O . LEU A 1 174 ? -24.170 -1.599 19.609 1.00 93.81 174 LEU A O 1
ATOM 1352 N N . GLU A 1 175 ? -23.518 -1.695 21.756 1.00 93.62 175 GLU A N 1
ATOM 1353 C CA . GLU A 1 175 ? -24.779 -1.257 22.356 1.00 93.62 175 GLU A CA 1
ATOM 1354 C C . GLU A 1 175 ? -24.524 -0.011 23.199 1.00 93.62 175 GLU A C 1
ATOM 1356 O O . GLU A 1 175 ? -23.546 0.028 23.950 1.00 93.62 175 GLU A O 1
ATOM 1361 N N . ARG A 1 176 ? -25.359 1.023 23.048 1.00 93.38 176 ARG A N 1
ATOM 1362 C CA . ARG A 1 176 ? -25.215 2.284 23.786 1.00 93.38 176 ARG A CA 1
ATOM 1363 C C . ARG A 1 176 ? -25.588 2.080 25.253 1.00 93.38 176 ARG A C 1
ATOM 1365 O O . ARG A 1 176 ? -26.643 1.522 25.538 1.00 93.38 176 ARG A O 1
ATOM 1372 N N . GLY A 1 177 ? -24.744 2.562 26.163 1.00 91.31 177 GLY A N 1
ATOM 1373 C CA . GLY A 1 177 ? -25.034 2.526 27.597 1.00 91.31 177 GLY A CA 1
ATOM 1374 C C . GLY A 1 177 ? -25.968 3.657 28.038 1.00 91.31 177 GLY A C 1
ATOM 1375 O O . GLY A 1 177 ? -25.906 4.761 27.499 1.00 91.31 177 GLY A O 1
ATOM 1376 N N . ASP A 1 178 ? -26.780 3.415 29.069 1.00 91.75 178 ASP A N 1
ATOM 1377 C CA . ASP A 1 178 ? -27.759 4.392 29.582 1.00 91.75 178 ASP A CA 1
ATOM 1378 C C . ASP A 1 178 ? -27.122 5.687 30.118 1.00 91.75 178 ASP A C 1
ATOM 1380 O O . ASP A 1 178 ? -27.741 6.749 30.102 1.00 91.75 178 ASP A O 1
ATOM 1384 N N . THR A 1 179 ? -25.878 5.607 30.597 1.00 93.56 179 THR A N 1
ATOM 1385 C CA . THR A 1 179 ? -25.122 6.739 31.158 1.00 93.56 179 THR A CA 1
ATOM 1386 C C . THR A 1 179 ? -24.040 7.269 30.216 1.00 93.56 179 THR A C 1
ATOM 1388 O O . THR A 1 179 ? -23.296 8.166 30.605 1.00 93.56 179 THR A O 1
ATOM 1391 N N . GLU A 1 180 ? -23.907 6.699 29.015 1.00 94.50 180 GLU A N 1
ATOM 1392 C CA . GLU A 1 180 ? -22.867 7.065 28.048 1.00 94.50 180 GLU A CA 1
ATOM 1393 C C . GLU A 1 180 ? -23.227 8.392 27.371 1.00 94.50 180 GLU A C 1
ATOM 1395 O O . GLU A 1 180 ? -24.309 8.554 26.783 1.00 94.50 180 GLU A O 1
ATOM 1400 N N . THR A 1 181 ? -22.309 9.355 27.443 1.00 96.56 181 THR A N 1
ATOM 1401 C CA . THR A 1 181 ? -22.485 10.633 26.747 1.00 96.56 181 THR A CA 1
ATOM 1402 C C . THR A 1 181 ? -22.479 10.426 25.230 1.00 96.56 181 THR A C 1
ATOM 1404 O O . THR A 1 181 ? -21.998 9.417 24.714 1.00 96.56 181 THR A O 1
ATOM 1407 N N . GLU A 1 182 ? -23.033 11.380 24.476 1.00 95.94 182 GLU A N 1
ATOM 1408 C CA . GLU A 1 182 ? -23.036 11.287 23.010 1.00 95.94 182 GLU A CA 1
ATOM 1409 C C . GLU A 1 182 ? -21.615 11.231 22.433 1.00 95.94 182 GLU A C 1
ATOM 1411 O O . GLU A 1 182 ? -21.351 10.440 21.530 1.00 95.94 182 GLU A O 1
ATOM 1416 N N . ASP A 1 183 ? -20.690 12.013 22.989 1.00 96.50 183 ASP A N 1
ATOM 1417 C CA . ASP A 1 183 ? -19.307 12.071 22.513 1.00 96.50 183 ASP A CA 1
ATOM 1418 C C . ASP A 1 183 ? -18.554 10.758 22.774 1.00 96.50 183 ASP A C 1
ATOM 1420 O O . ASP A 1 183 ? -17.842 10.264 21.895 1.00 96.50 183 ASP A O 1
ATOM 1424 N N . GLU A 1 184 ? -18.743 10.151 23.950 1.00 96.12 184 GLU A N 1
ATOM 1425 C CA . GLU A 1 184 ? -18.187 8.829 24.272 1.00 96.12 184 GLU A CA 1
ATOM 1426 C C . GLU A 1 184 ? -18.732 7.754 23.328 1.00 96.12 184 GLU A C 1
ATOM 1428 O O . GLU A 1 184 ? -17.957 6.968 22.774 1.00 96.12 184 GLU A O 1
ATOM 1433 N N . TRP A 1 185 ? -20.043 7.780 23.068 1.00 95.81 185 TRP A N 1
ATOM 1434 C CA . TRP A 1 185 ? -20.695 6.851 22.152 1.00 95.81 185 TRP A CA 1
ATOM 1435 C C . TRP A 1 185 ? -20.155 6.984 20.724 1.00 95.81 185 TRP A C 1
ATOM 1437 O O . TRP A 1 185 ? -19.766 5.984 20.116 1.00 95.81 185 TRP A O 1
ATOM 1447 N N . GLN A 1 186 ? -20.063 8.202 20.180 1.00 95.94 186 GLN A N 1
ATOM 1448 C CA . GLN A 1 186 ? -19.533 8.404 18.827 1.00 95.94 186 GLN A CA 1
ATOM 1449 C C . GLN A 1 186 ? -18.055 8.025 18.718 1.00 95.94 186 GLN A C 1
ATOM 1451 O O . GLN A 1 186 ? -17.653 7.427 17.717 1.00 95.94 186 GLN A O 1
ATOM 1456 N N . ARG A 1 187 ? -17.254 8.300 19.753 1.00 95.25 187 ARG A N 1
ATOM 1457 C CA . ARG A 1 187 ? -15.847 7.892 19.793 1.00 95.25 187 ARG A CA 1
ATOM 1458 C C . ARG A 1 187 ? -15.705 6.374 19.807 1.00 95.25 187 ARG A C 1
ATOM 1460 O O . ARG A 1 187 ? -14.975 5.838 18.981 1.00 95.25 187 ARG A O 1
ATOM 1467 N N . ARG A 1 188 ? -16.467 5.666 20.646 1.00 95.19 188 ARG A N 1
ATOM 1468 C CA . ARG A 1 188 ? -16.455 4.195 20.679 1.00 95.19 188 ARG A CA 1
ATOM 1469 C C . ARG A 1 188 ? -16.922 3.590 19.357 1.00 95.19 188 ARG A C 1
ATOM 1471 O O . ARG A 1 188 ? -16.343 2.610 18.884 1.00 95.19 188 ARG A O 1
ATOM 1478 N N . ARG A 1 189 ? -17.934 4.193 18.724 1.00 95.62 189 ARG A N 1
ATOM 1479 C CA . ARG A 1 189 ? -18.367 3.792 17.383 1.00 95.62 189 ARG A CA 1
ATOM 1480 C C . ARG A 1 189 ? -17.252 3.957 16.368 1.00 95.62 189 ARG A C 1
ATOM 1482 O O . ARG A 1 189 ? -17.043 3.023 15.601 1.00 95.62 189 ARG A O 1
ATOM 1489 N N . LEU A 1 190 ? -16.568 5.098 16.346 1.00 95.81 190 LEU A N 1
ATOM 1490 C CA . LEU A 1 190 ? -15.468 5.355 15.419 1.00 95.81 190 LEU A CA 1
ATOM 1491 C C . LEU A 1 190 ? -14.296 4.396 15.661 1.00 95.81 190 LEU A C 1
ATOM 1493 O O . LEU A 1 190 ? -13.833 3.764 14.711 1.00 95.81 190 LEU A O 1
ATOM 1497 N N . ASP A 1 191 ? -13.888 4.216 16.917 1.00 95.62 191 ASP A N 1
ATOM 1498 C CA . ASP A 1 191 ? -12.805 3.313 17.315 1.00 95.62 191 ASP A CA 1
ATOM 1499 C C . ASP A 1 191 ? -13.071 1.882 16.830 1.00 95.62 191 ASP A C 1
ATOM 1501 O O . ASP A 1 191 ? -12.193 1.256 16.243 1.00 95.62 191 ASP A O 1
ATOM 1505 N N . ALA A 1 192 ? -14.305 1.385 16.950 1.00 95.44 192 ALA A N 1
ATOM 1506 C CA . ALA A 1 192 ? -14.677 0.063 16.440 1.00 95.44 192 ALA A CA 1
ATOM 1507 C C . ALA A 1 192 ? -14.574 -0.074 14.906 1.00 95.44 192 ALA A C 1
ATOM 1509 O O . ALA A 1 192 ? -14.465 -1.188 14.392 1.00 95.44 192 ALA A O 1
ATOM 1510 N N . ARG A 1 193 ? -14.618 1.036 14.152 1.00 95.50 193 ARG A N 1
ATOM 1511 C CA . ARG A 1 193 ? -14.385 1.038 12.694 1.00 95.50 193 ARG A CA 1
ATOM 1512 C C . ARG A 1 193 ? -12.917 1.228 12.334 1.00 95.50 193 ARG A C 1
ATOM 1514 O O . ARG A 1 193 ? -12.513 0.748 11.280 1.00 95.50 193 ARG A O 1
ATOM 1521 N N . ILE A 1 194 ? -12.151 1.926 13.172 1.00 96.31 194 ILE A N 1
ATOM 1522 C CA . ILE A 1 194 ? -10.706 2.122 13.001 1.00 96.31 194 ILE A CA 1
ATOM 1523 C C . ILE A 1 194 ? -9.950 0.831 13.329 1.00 96.31 194 ILE A C 1
ATOM 1525 O O . ILE A 1 194 ? -9.137 0.354 12.537 1.00 96.31 194 ILE A O 1
ATOM 1529 N N . TYR A 1 195 ? -10.223 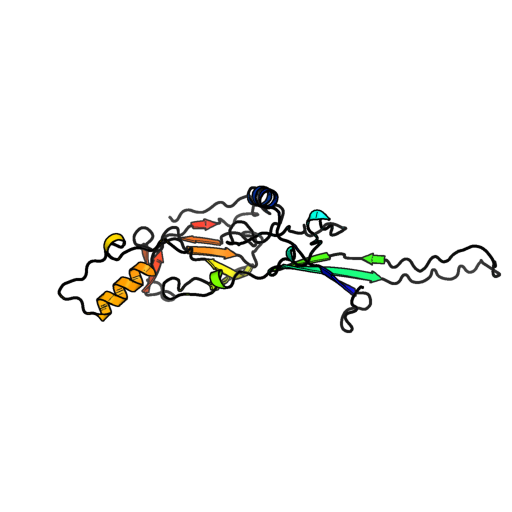0.254 14.498 1.00 95.88 195 TYR A N 1
ATOM 1530 C CA . TYR A 1 195 ? -9.527 -0.909 15.039 1.00 95.88 195 TYR A CA 1
ATOM 1531 C C . TYR A 1 195 ? -10.229 -2.201 14.622 1.00 95.88 195 TYR A C 1
ATOM 1533 O O . TYR A 1 195 ? -10.762 -2.932 15.455 1.00 95.88 195 TYR A O 1
ATOM 1541 N N . ARG A 1 196 ? -10.249 -2.477 13.317 1.00 94.50 196 ARG A N 1
ATOM 1542 C CA 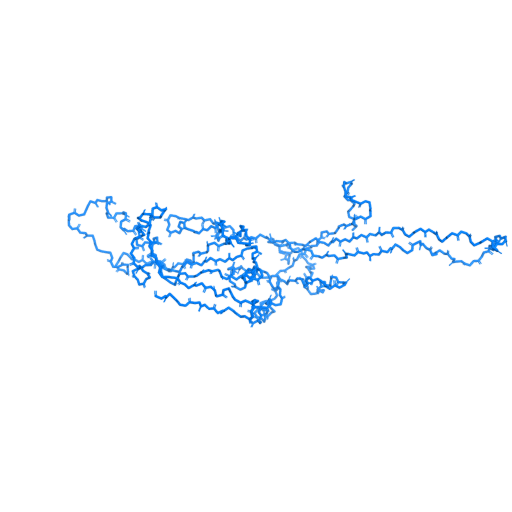. ARG A 1 196 ? -10.751 -3.742 12.769 1.00 94.50 196 ARG A CA 1
ATOM 1543 C C . ARG A 1 196 ? -10.023 -4.133 11.488 1.00 94.50 196 ARG A C 1
ATOM 1545 O O . ARG A 1 196 ? -9.525 -3.271 10.760 1.00 94.50 196 ARG A O 1
ATOM 1552 N N . GLY A 1 197 ? -10.038 -5.430 11.201 1.00 95.19 197 GLY A N 1
ATOM 1553 C CA . GLY A 1 197 ? -9.530 -5.971 9.946 1.00 95.19 197 GLY A CA 1
ATOM 1554 C C . GLY A 1 197 ? -8.008 -5.987 9.867 1.00 95.19 197 GLY A C 1
ATOM 1555 O O . GLY A 1 197 ? -7.313 -5.830 10.869 1.00 95.19 197 GLY A O 1
ATOM 1556 N N . ARG A 1 198 ? -7.496 -6.206 8.655 1.00 96.38 198 ARG A N 1
ATOM 1557 C CA . ARG A 1 198 ? -6.071 -6.444 8.391 1.00 96.38 198 ARG A CA 1
ATOM 1558 C C . ARG A 1 198 ? -5.299 -5.132 8.194 1.00 96.38 198 ARG A C 1
ATOM 1560 O O . ARG A 1 198 ? -5.809 -4.179 7.603 1.00 96.38 198 ARG A O 1
ATOM 1567 N N . LEU A 1 199 ? -4.041 -5.111 8.634 1.00 97.44 199 LEU A N 1
ATOM 1568 C CA . LEU A 1 199 ? -3.052 -4.079 8.307 1.00 97.44 199 LEU A CA 1
ATOM 1569 C C . LEU A 1 199 ? -1.851 -4.731 7.623 1.00 97.44 199 LEU A C 1
ATOM 1571 O O . LEU A 1 199 ? -1.290 -5.710 8.118 1.00 97.44 199 LEU A O 1
ATOM 1575 N N . GLU A 1 200 ? -1.444 -4.176 6.492 1.00 97.62 200 GLU A N 1
ATOM 1576 C CA . GLU A 1 200 ? -0.410 -4.734 5.631 1.00 97.62 200 GLU A CA 1
ATOM 1577 C C . GLU A 1 200 ? 0.651 -3.680 5.351 1.00 97.62 200 GLU A C 1
ATOM 1579 O O . GLU A 1 200 ? 0.337 -2.640 4.787 1.00 97.62 200 GLU A O 1
ATOM 1584 N N . ALA A 1 201 ? 1.911 -3.942 5.686 1.00 97.38 201 ALA A N 1
ATOM 1585 C CA . ALA A 1 201 ? 3.011 -3.079 5.274 1.00 97.38 201 ALA A CA 1
ATOM 1586 C C . ALA A 1 201 ? 3.806 -3.765 4.164 1.00 97.38 201 ALA A C 1
ATOM 1588 O O . ALA A 1 201 ? 4.332 -4.860 4.368 1.00 97.38 201 ALA A O 1
ATOM 1589 N N . ILE A 1 202 ? 3.894 -3.130 2.998 1.00 97.19 202 ILE A N 1
ATOM 1590 C CA . ILE A 1 202 ? 4.536 -3.658 1.787 1.00 97.19 202 ILE A CA 1
ATOM 1591 C C . ILE A 1 202 ? 5.714 -2.758 1.425 1.00 97.19 202 ILE A C 1
ATOM 1593 O O . ILE A 1 202 ? 5.558 -1.538 1.377 1.00 97.19 202 ILE A O 1
ATOM 1597 N N . LYS A 1 203 ? 6.886 -3.323 1.132 1.00 96.31 203 LYS A N 1
ATOM 1598 C CA . LYS A 1 203 ? 8.055 -2.522 0.741 1.00 96.31 203 LYS A CA 1
ATOM 1599 C C . LYS A 1 203 ? 7.933 -2.002 -0.692 1.00 96.31 203 LYS A C 1
ATOM 1601 O O . LYS A 1 203 ? 7.789 -2.785 -1.626 1.00 96.31 203 LYS A O 1
ATOM 1606 N N . LEU A 1 204 ? 8.052 -0.690 -0.885 1.00 95.25 204 LEU A N 1
ATOM 1607 C CA . LEU A 1 204 ? 8.102 -0.042 -2.203 1.00 95.25 204 LEU A CA 1
ATOM 1608 C C . LEU A 1 204 ? 9.531 0.085 -2.746 1.00 95.25 204 LEU A C 1
ATOM 1610 O O . LEU A 1 204 ? 9.715 0.081 -3.962 1.00 95.25 204 LEU A O 1
ATOM 1614 N N . THR A 1 205 ? 10.535 0.165 -1.872 1.00 93.62 205 THR A N 1
ATOM 1615 C CA . THR A 1 205 ? 11.960 0.218 -2.245 1.00 93.62 205 THR A CA 1
ATOM 1616 C C . THR A 1 205 ? 12.638 -1.140 -2.087 1.00 93.62 205 THR A C 1
ATOM 1618 O O . THR A 1 205 ? 13.178 -1.645 -3.073 1.00 93.62 205 THR A O 1
ATOM 1621 N N . GLY A 1 206 ? 12.477 -1.778 -0.924 1.00 91.69 206 GLY A N 1
ATOM 1622 C CA . GLY A 1 206 ? 12.990 -3.118 -0.646 1.00 91.69 206 GLY A CA 1
ATOM 1623 C C . GLY A 1 206 ? 14.490 -3.155 -0.361 1.00 91.69 206 GLY A C 1
ATOM 1624 O O . GLY A 1 206 ? 15.247 -2.317 -0.836 1.00 91.69 206 GLY A O 1
ATOM 1625 N N . ASP A 1 207 ? 14.924 -4.202 0.335 1.00 90.50 207 ASP A N 1
ATOM 1626 C CA . ASP A 1 207 ? 16.331 -4.487 0.626 1.00 90.50 207 ASP A CA 1
ATOM 1627 C C . ASP A 1 207 ? 16.693 -5.940 0.228 1.00 90.50 207 ASP A C 1
ATOM 1629 O O . ASP A 1 207 ? 15.814 -6.708 -0.179 1.00 90.50 207 ASP A O 1
ATOM 1633 N N . PRO A 1 208 ? 17.975 -6.355 0.301 1.00 86.38 208 PRO A N 1
ATOM 1634 C CA . PRO A 1 208 ? 18.386 -7.713 -0.076 1.00 86.38 208 PRO A CA 1
ATOM 1635 C C . PRO A 1 208 ? 17.756 -8.855 0.741 1.00 86.38 208 PRO A C 1
ATOM 1637 O O . PRO A 1 208 ? 17.743 -9.996 0.274 1.00 86.38 208 PRO A O 1
ATOM 1640 N N . ASN A 1 209 ? 17.268 -8.583 1.954 1.00 86.31 209 ASN A N 1
ATOM 1641 C CA . ASN A 1 209 ? 16.582 -9.566 2.789 1.00 86.31 209 ASN A CA 1
ATOM 1642 C C . ASN A 1 209 ? 15.090 -9.612 2.459 1.00 86.31 209 ASN A C 1
ATOM 1644 O O . ASN A 1 209 ? 14.561 -10.700 2.244 1.00 86.31 209 ASN A O 1
ATOM 1648 N N . ILE A 1 210 ? 14.427 -8.450 2.410 1.00 90.44 210 ILE A N 1
ATOM 1649 C CA . ILE A 1 210 ? 13.004 -8.313 2.076 1.00 90.44 210 ILE A CA 1
ATOM 1650 C C . ILE A 1 210 ? 12.876 -7.419 0.838 1.00 90.44 210 ILE A C 1
ATOM 1652 O O . ILE A 1 210 ? 12.956 -6.191 0.959 1.00 90.44 210 ILE A O 1
ATOM 1656 N N . PRO A 1 211 ? 12.679 -7.997 -0.356 1.00 91.31 211 PRO A N 1
ATOM 1657 C CA . PRO A 1 211 ? 12.698 -7.227 -1.584 1.00 91.31 211 PRO A CA 1
ATOM 1658 C C . PRO A 1 211 ? 11.452 -6.356 -1.757 1.00 91.31 211 PRO A C 1
ATOM 1660 O O . PRO A 1 211 ? 10.441 -6.475 -1.060 1.00 91.31 211 PRO A O 1
ATOM 1663 N N . ARG A 1 212 ? 11.532 -5.455 -2.738 1.00 92.50 212 ARG A N 1
ATOM 1664 C CA . ARG A 1 212 ? 10.406 -4.630 -3.174 1.00 92.50 212 ARG A CA 1
ATOM 1665 C C . ARG A 1 212 ? 9.223 -5.516 -3.542 1.00 92.50 212 ARG A C 1
ATOM 1667 O O . ARG A 1 212 ? 9.380 -6.487 -4.274 1.00 92.50 212 ARG A O 1
ATOM 1674 N N . GLY A 1 213 ? 8.038 -5.101 -3.121 1.00 92.69 213 GLY A N 1
ATOM 1675 C CA . GLY A 1 213 ? 6.795 -5.805 -3.390 1.00 92.69 213 GLY A CA 1
ATOM 1676 C C . GLY A 1 213 ? 6.427 -6.840 -2.344 1.00 92.69 213 GLY A C 1
ATOM 1677 O O . GLY A 1 213 ? 5.327 -7.369 -2.417 1.00 92.69 213 GLY A O 1
ATOM 1678 N N . GLU A 1 214 ? 7.297 -7.099 -1.369 1.00 93.94 214 GLU A N 1
ATOM 1679 C CA . GLU A 1 214 ? 7.024 -8.049 -0.298 1.00 93.94 214 GLU A CA 1
ATOM 1680 C C . GLU A 1 214 ? 6.478 -7.363 0.948 1.00 93.94 214 GLU A C 1
ATOM 1682 O O . GLU A 1 214 ? 6.798 -6.209 1.261 1.00 93.94 214 GLU A O 1
ATOM 1687 N N . TYR A 1 215 ? 5.670 -8.107 1.702 1.00 94.31 215 TYR A N 1
ATOM 1688 C CA . TYR A 1 215 ? 5.245 -7.672 3.023 1.00 94.31 215 TYR A CA 1
ATOM 1689 C C . TYR A 1 215 ? 6.459 -7.553 3.948 1.00 94.31 215 TYR A C 1
ATOM 1691 O O . TYR A 1 215 ? 7.263 -8.468 4.044 1.00 94.31 215 TYR A O 1
ATOM 1699 N N . THR A 1 216 ? 6.591 -6.464 4.694 1.00 93.25 216 THR A N 1
ATOM 1700 C CA . THR A 1 216 ? 7.547 -6.406 5.810 1.00 93.25 216 THR A CA 1
ATOM 1701 C C . THR A 1 216 ? 6.912 -6.897 7.104 1.00 93.25 216 THR A C 1
ATOM 1703 O O . THR A 1 216 ? 7.566 -7.592 7.880 1.00 93.25 216 THR A O 1
ATOM 1706 N N . PHE A 1 217 ? 5.642 -6.559 7.326 1.00 94.88 217 PHE A N 1
ATOM 1707 C CA . PHE A 1 217 ? 4.825 -7.103 8.397 1.00 94.88 217 PHE A CA 1
ATOM 1708 C C . PHE A 1 217 ? 3.350 -7.097 7.997 1.00 94.88 217 PHE A C 1
ATOM 1710 O O . PHE A 1 217 ? 2.917 -6.360 7.108 1.00 94.88 217 PHE A O 1
ATOM 1717 N N . VAL A 1 218 ? 2.577 -7.928 8.685 1.00 96.50 218 VAL A N 1
ATOM 1718 C CA . VAL A 1 218 ? 1.128 -8.046 8.547 1.00 96.50 218 VAL A CA 1
ATOM 1719 C C . VAL A 1 218 ? 0.524 -8.193 9.940 1.00 96.50 218 VAL A C 1
ATOM 1721 O O . VAL A 1 218 ? 0.898 -9.116 10.662 1.00 96.50 218 VAL A O 1
ATOM 1724 N N . ALA A 1 219 ? -0.433 -7.344 10.304 1.00 97.00 219 ALA A N 1
ATOM 1725 C CA . ALA A 1 219 ? -1.337 -7.606 11.423 1.00 97.00 219 ALA A CA 1
ATOM 1726 C C . ALA A 1 219 ? -2.641 -8.182 10.862 1.00 97.00 219 ALA A C 1
ATOM 1728 O O . ALA A 1 219 ? -3.317 -7.526 10.071 1.00 97.00 219 ALA A O 1
ATOM 1729 N N . ASP A 1 220 ? -2.962 -9.426 11.224 1.00 95.94 220 ASP A N 1
ATOM 1730 C CA . ASP A 1 220 ? -4.132 -10.126 10.676 1.00 95.94 220 ASP A CA 1
ATOM 1731 C C . ASP A 1 220 ? -5.460 -9.567 11.226 1.00 95.94 220 ASP A C 1
ATOM 1733 O O . ASP A 1 220 ? -6.475 -9.630 10.538 1.00 95.94 220 ASP A O 1
ATOM 1737 N N . ASP A 1 221 ? -5.442 -8.978 12.427 1.00 95.69 221 ASP A N 1
ATOM 1738 C CA . ASP A 1 221 ? -6.581 -8.277 13.023 1.00 95.69 221 ASP A CA 1
ATOM 1739 C C . ASP A 1 221 ? -6.105 -7.071 13.857 1.00 95.69 221 ASP A C 1
ATOM 1741 O O . ASP A 1 221 ? -5.251 -7.209 14.730 1.00 95.69 221 ASP A O 1
ATOM 1745 N N . LEU A 1 222 ? -6.653 -5.881 13.605 1.00 96.31 222 LEU A N 1
ATOM 1746 C CA . LEU A 1 222 ? -6.467 -4.684 14.439 1.00 96.31 222 LEU A CA 1
ATOM 1747 C C . LEU A 1 222 ? -7.445 -4.626 15.628 1.00 96.31 222 LEU A C 1
ATOM 1749 O O . LEU A 1 222 ? -7.255 -3.848 16.575 1.00 96.31 222 LEU A O 1
ATOM 1753 N N . GLY A 1 223 ? -8.502 -5.433 15.564 1.00 94.44 223 GLY A N 1
ATOM 1754 C CA . GLY A 1 223 ? -9.573 -5.519 16.540 1.00 94.44 223 GLY A CA 1
ATOM 1755 C C . GLY A 1 223 ? -9.226 -6.338 17.779 1.00 94.44 223 GLY A C 1
ATOM 1756 O O . GLY A 1 223 ? -8.051 -6.542 18.105 1.00 94.44 223 GLY A O 1
ATOM 1757 N N . PRO A 1 224 ? -10.249 -6.758 18.543 1.00 93.06 224 PRO A N 1
ATOM 1758 C CA . PRO A 1 224 ? -10.055 -7.439 19.819 1.00 93.06 224 PRO A CA 1
ATOM 1759 C C . PRO A 1 224 ? -9.252 -8.739 19.716 1.00 93.06 224 PRO A C 1
ATOM 1761 O O . PRO A 1 224 ? -8.505 -9.055 20.639 1.00 93.06 224 PRO A O 1
ATOM 1764 N N . ALA A 1 225 ? -9.359 -9.481 18.606 1.00 93.50 225 ALA A N 1
ATOM 1765 C CA . ALA A 1 225 ? -8.649 -10.748 18.452 1.00 93.50 225 ALA A CA 1
ATOM 1766 C C . ALA A 1 225 ? -7.175 -10.562 18.063 1.00 93.50 225 ALA A C 1
ATOM 1768 O O . ALA A 1 225 ? -6.410 -11.521 18.148 1.00 93.50 225 ALA A O 1
ATOM 1769 N N . GLY A 1 226 ? -6.744 -9.360 17.682 1.00 95.69 226 GLY A N 1
ATOM 1770 C CA . GLY A 1 226 ? -5.330 -9.022 17.520 1.00 95.69 226 GLY A CA 1
ATOM 1771 C C . GLY A 1 226 ? -4.737 -8.209 18.665 1.00 95.69 226 GLY A C 1
ATOM 1772 O O . GLY A 1 226 ? -3.517 -8.180 18.800 1.00 95.69 226 GLY A O 1
ATOM 1773 N N . TYR A 1 227 ? -5.564 -7.575 19.497 1.00 96.62 227 TYR A N 1
ATOM 1774 C CA . TYR A 1 227 ? -5.110 -6.706 20.582 1.00 96.62 227 TYR A CA 1
ATOM 1775 C C . TYR A 1 227 ? -4.249 -7.443 21.615 1.00 96.62 227 TYR A C 1
ATOM 1777 O O . TYR A 1 227 ? -4.569 -8.555 22.041 1.00 96.62 227 TYR A O 1
ATOM 1785 N N . VAL A 1 228 ? -3.153 -6.798 22.018 1.00 96.12 228 VAL A N 1
ATOM 1786 C CA . VAL A 1 228 ? -2.221 -7.303 23.040 1.00 96.12 228 VAL A CA 1
ATOM 1787 C C . VAL A 1 228 ? -2.271 -6.445 24.303 1.00 96.12 228 VAL A C 1
ATOM 1789 O O . VAL A 1 228 ? -2.190 -6.976 25.406 1.00 96.12 228 VAL A O 1
ATOM 1792 N N . GLY A 1 229 ? -2.417 -5.130 24.151 1.00 95.12 229 GLY A N 1
ATOM 1793 C CA . GLY A 1 229 ? -2.363 -4.159 25.239 1.00 95.12 229 GLY A CA 1
ATOM 1794 C C . GLY A 1 229 ? -1.927 -2.796 24.717 1.00 95.12 229 GLY A C 1
ATOM 1795 O O . GLY A 1 229 ? -1.826 -2.598 23.505 1.00 95.12 229 GLY A O 1
ATOM 1796 N N . ASP A 1 230 ? -1.625 -1.876 25.623 1.00 95.69 230 ASP A N 1
ATOM 1797 C CA . ASP A 1 230 ? -1.078 -0.566 25.274 1.00 95.69 230 ASP A CA 1
ATOM 1798 C C . ASP A 1 230 ? 0.416 -0.529 25.582 1.00 95.69 230 ASP A C 1
ATOM 1800 O O . ASP A 1 230 ? 0.864 -1.050 26.611 1.00 95.69 230 ASP A O 1
ATOM 1804 N N . ALA A 1 231 ? 1.191 0.053 24.672 1.00 94.25 231 ALA A N 1
ATOM 1805 C CA . ALA A 1 231 ? 2.629 0.190 24.815 1.00 94.25 231 ALA A CA 1
ATOM 1806 C C . ALA A 1 231 ? 2.961 1.005 26.072 1.00 94.25 231 ALA A C 1
ATOM 1808 O O . ALA A 1 231 ? 2.316 2.011 26.376 1.00 94.25 231 ALA A O 1
ATOM 1809 N N . GLN A 1 232 ? 3.949 0.519 26.822 1.00 93.81 232 GLN A N 1
ATOM 1810 C CA . GLN A 1 232 ? 4.404 1.104 28.090 1.00 93.81 232 GLN A CA 1
ATOM 1811 C C . GLN A 1 232 ? 5.805 1.711 27.976 1.00 93.81 232 GLN A C 1
ATOM 1813 O O . GLN A 1 232 ? 6.297 2.306 28.932 1.00 93.81 232 GLN A O 1
ATOM 1818 N N . ASP A 1 233 ? 6.473 1.518 26.838 1.00 91.94 233 ASP A N 1
ATOM 1819 C CA . ASP A 1 233 ? 7.769 2.127 26.585 1.00 91.94 233 ASP A CA 1
ATOM 1820 C C . ASP A 1 233 ? 7.632 3.639 26.380 1.00 91.94 233 ASP A C 1
ATOM 1822 O O . ASP A 1 233 ? 6.575 4.153 26.023 1.00 91.94 233 ASP A O 1
ATOM 1826 N N . GLU A 1 234 ? 8.724 4.357 26.620 1.00 92.31 234 GLU A N 1
ATOM 1827 C CA . GLU A 1 234 ? 8.732 5.819 26.623 1.00 92.31 234 GLU A CA 1
ATOM 1828 C C . GLU A 1 234 ? 8.372 6.427 25.258 1.00 92.31 234 GLU A C 1
ATOM 1830 O O . GLU A 1 234 ? 7.762 7.493 25.200 1.00 92.31 234 GLU A O 1
ATOM 1835 N N . MET A 1 235 ? 8.720 5.753 24.157 1.00 89.44 235 MET A N 1
ATOM 1836 C CA . MET A 1 235 ? 8.549 6.287 22.805 1.00 89.44 235 MET A CA 1
ATOM 1837 C C . MET A 1 235 ? 7.116 6.122 22.295 1.00 89.44 235 MET A C 1
ATOM 1839 O O . MET A 1 235 ? 6.609 6.997 21.590 1.00 89.44 235 MET A O 1
ATOM 1843 N N . PHE A 1 236 ? 6.468 5.013 22.649 1.00 90.69 236 PHE A N 1
ATOM 1844 C CA . PHE A 1 236 ? 5.150 4.641 22.143 1.00 90.69 236 PHE A CA 1
ATOM 1845 C C . PHE A 1 236 ? 4.084 4.572 23.239 1.00 90.69 236 PHE A C 1
ATOM 1847 O O . PHE A 1 236 ?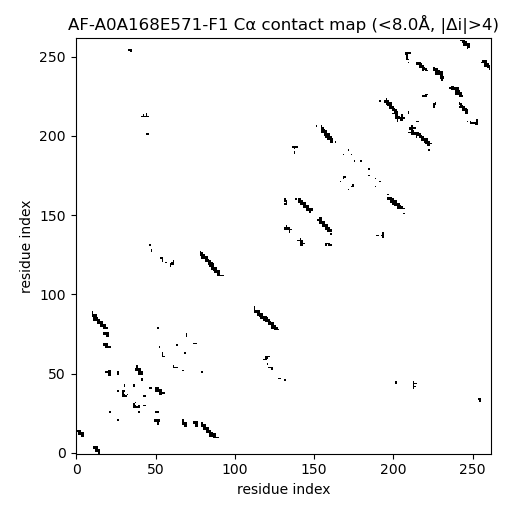 3.019 4.007 23.004 1.00 90.69 236 PHE A O 1
ATOM 1854 N N . ALA A 1 237 ? 4.331 5.151 24.418 1.00 93.94 237 ALA A N 1
ATOM 1855 C CA . ALA A 1 237 ? 3.422 5.111 25.561 1.00 93.94 237 ALA A CA 1
ATOM 1856 C C . ALA A 1 237 ? 1.959 5.408 25.174 1.00 93.94 237 ALA A C 1
ATOM 1858 O O . ALA A 1 237 ? 1.638 6.464 24.623 1.00 93.94 237 ALA A O 1
ATOM 1859 N N . GLY A 1 238 ? 1.062 4.465 25.476 1.00 92.69 238 GLY A N 1
ATOM 1860 C CA . GLY A 1 238 ? -0.370 4.554 25.169 1.00 92.69 238 GLY A CA 1
ATOM 1861 C C . GLY A 1 238 ? -0.761 4.145 23.743 1.00 92.69 238 GLY A C 1
ATOM 1862 O O . GLY A 1 238 ? -1.949 4.137 23.421 1.00 92.69 238 GLY A O 1
ATOM 1863 N N . ALA A 1 239 ? 0.193 3.782 22.882 1.00 93.62 239 ALA A N 1
ATOM 1864 C CA . ALA A 1 239 ? -0.111 3.246 21.562 1.00 93.62 239 ALA A CA 1
ATOM 1865 C C . ALA A 1 239 ? -0.690 1.829 21.668 1.00 93.62 239 ALA A C 1
ATOM 1867 O O . ALA A 1 239 ? -0.169 0.967 22.376 1.00 93.62 239 ALA A O 1
ATOM 1868 N N . ARG A 1 240 ? -1.750 1.568 20.902 1.00 94.06 240 ARG A N 1
ATOM 1869 C CA . ARG A 1 240 ? -2.374 0.247 20.810 1.00 94.06 240 ARG A CA 1
ATOM 1870 C C . ARG A 1 240 ? -1.397 -0.760 20.195 1.00 94.06 240 ARG A C 1
ATOM 1872 O O . ARG A 1 240 ? -1.014 -0.615 19.035 1.00 94.06 240 ARG A O 1
ATOM 1879 N N . MET A 1 241 ? -1.068 -1.820 20.925 1.00 95.62 241 MET A N 1
ATOM 1880 C CA . MET A 1 241 ? -0.275 -2.939 20.418 1.00 95.62 241 MET A CA 1
ATOM 1881 C C . MET A 1 241 ? -1.178 -4.058 19.899 1.00 95.62 241 MET A C 1
ATOM 1883 O O . MET A 1 241 ? -2.149 -4.464 20.547 1.00 95.62 241 MET A O 1
ATOM 1887 N N . VAL A 1 242 ? -0.826 -4.592 18.731 1.00 96.38 242 VAL A N 1
ATOM 1888 C CA . VAL A 1 242 ? -1.534 -5.696 18.076 1.00 96.38 242 VAL A CA 1
ATOM 1889 C C . VAL A 1 242 ? -0.549 -6.765 17.615 1.00 96.38 242 VAL A C 1
ATOM 1891 O O . VAL A 1 242 ? 0.599 -6.473 17.275 1.00 96.38 242 VAL A O 1
ATOM 1894 N N . ARG A 1 243 ? -1.000 -8.019 17.584 1.00 96.38 243 ARG A N 1
ATOM 1895 C CA . ARG A 1 243 ? -0.222 -9.133 17.043 1.00 96.38 243 ARG A CA 1
ATOM 1896 C C . ARG A 1 243 ? 0.026 -8.922 15.554 1.00 96.38 243 ARG A C 1
ATOM 1898 O O . ARG A 1 243 ? -0.900 -8.678 14.783 1.00 96.38 243 ARG A O 1
ATOM 1905 N N . SER A 1 244 ? 1.275 -9.098 15.148 1.00 94.31 244 SER A N 1
ATOM 1906 C CA . SER A 1 244 ? 1.673 -9.097 13.746 1.00 94.31 244 SER A CA 1
ATOM 1907 C C . SER A 1 244 ? 2.653 -10.229 13.455 1.00 94.31 244 SER A C 1
ATOM 1909 O O . SER A 1 244 ? 3.243 -10.821 14.360 1.00 94.31 244 SER A O 1
ATOM 1911 N N . LYS A 1 245 ? 2.794 -10.549 12.172 1.00 92.00 245 LYS A N 1
ATOM 1912 C CA . LYS A 1 245 ? 3.814 -11.444 11.628 1.00 92.00 245 LYS A CA 1
ATOM 1913 C C . LYS A 1 245 ? 4.722 -10.642 10.706 1.00 92.00 245 LYS A C 1
ATOM 1915 O O . LYS A 1 245 ? 4.235 -9.845 9.907 1.00 92.00 245 LYS A O 1
ATOM 1920 N N . GLY A 1 246 ? 6.025 -10.859 10.808 1.00 85.88 246 GLY A N 1
ATOM 1921 C CA . GLY A 1 246 ? 7.040 -10.245 9.951 1.00 85.88 246 GLY A CA 1
ATOM 1922 C C . GLY A 1 246 ? 7.902 -11.316 9.299 1.00 85.88 246 GLY A C 1
ATOM 1923 O O . GLY A 1 246 ? 7.926 -12.459 9.761 1.00 85.88 246 GLY A O 1
ATOM 1924 N N . HIS A 1 247 ? 8.586 -10.971 8.214 1.00 77.38 247 HIS A N 1
ATOM 1925 C CA . HIS A 1 247 ? 9.521 -11.900 7.587 1.00 77.38 247 HIS A CA 1
ATOM 1926 C C . HIS A 1 247 ? 10.790 -12.092 8.428 1.00 77.38 247 HIS A C 1
ATOM 1928 O O . HIS A 1 247 ? 11.259 -11.166 9.093 1.00 77.38 247 HIS A O 1
ATOM 1934 N N . VAL A 1 248 ? 11.365 -13.295 8.365 1.00 66.69 248 VAL A N 1
ATOM 1935 C CA . VAL A 1 248 ? 12.667 -13.592 8.978 1.00 66.69 248 VAL A CA 1
ATOM 1936 C C . VAL A 1 248 ? 13.780 -13.135 8.042 1.00 66.69 248 VAL A C 1
ATOM 1938 O O . VAL A 1 248 ? 13.974 -13.709 6.974 1.00 66.69 248 VAL A O 1
ATOM 1941 N N . ALA A 1 249 ? 14.537 -12.117 8.441 1.00 59.16 249 ALA A N 1
ATOM 1942 C CA . ALA A 1 249 ? 15.701 -11.667 7.688 1.00 59.16 249 ALA A CA 1
ATOM 1943 C C . ALA A 1 249 ? 16.913 -12.571 7.990 1.00 59.16 249 ALA A C 1
ATOM 1945 O O . ALA A 1 249 ? 17.709 -12.275 8.879 1.00 59.16 249 ALA A O 1
ATOM 1946 N N . ALA A 1 250 ? 17.050 -13.695 7.281 1.00 53.31 250 ALA A N 1
ATOM 1947 C CA . ALA A 1 250 ? 18.262 -14.514 7.326 1.00 53.31 250 ALA A CA 1
ATOM 1948 C C . ALA A 1 250 ? 18.611 -15.064 5.931 1.00 53.31 250 ALA A C 1
ATOM 1950 O O . ALA A 1 250 ? 17.925 -15.938 5.415 1.00 53.31 250 ALA A O 1
ATOM 1951 N N . ALA A 1 251 ? 19.702 -14.540 5.359 1.00 47.94 251 ALA A N 1
ATOM 1952 C CA . ALA A 1 251 ? 20.407 -15.012 4.161 1.00 47.94 251 ALA A CA 1
ATOM 1953 C C . ALA A 1 251 ? 19.551 -15.223 2.892 1.00 47.94 251 ALA A C 1
ATOM 1955 O O . ALA A 1 251 ? 19.339 -16.350 2.455 1.00 47.94 251 ALA A O 1
ATOM 1956 N N . GLY A 1 252 ? 19.174 -14.114 2.246 1.00 55.16 252 GLY A N 1
ATOM 1957 C CA . GLY A 1 252 ? 18.621 -14.107 0.887 1.00 55.16 252 GLY A CA 1
ATOM 1958 C C . GLY A 1 252 ? 17.149 -14.518 0.817 1.00 55.16 252 GLY A C 1
ATOM 1959 O O . GLY A 1 252 ? 16.739 -15.561 1.325 1.00 55.16 252 GLY A O 1
ATOM 1960 N N . PHE A 1 253 ? 16.327 -13.691 0.167 1.00 55.66 253 PHE A N 1
ATOM 1961 C CA . PHE A 1 253 ? 14.911 -13.995 -0.025 1.00 55.66 253 PHE A CA 1
ATOM 1962 C C . PHE A 1 253 ? 14.738 -15.205 -0.954 1.00 55.66 253 PHE A C 1
ATOM 1964 O O . PHE A 1 253 ? 14.873 -15.093 -2.170 1.00 55.66 253 PHE A O 1
ATOM 1971 N N . HIS A 1 254 ? 14.435 -16.370 -0.379 1.00 53.06 254 HIS A N 1
ATOM 1972 C CA . HIS A 1 254 ? 14.195 -17.606 -1.135 1.00 53.06 254 HIS A CA 1
ATOM 1973 C C . HIS A 1 254 ? 12.759 -18.137 -1.021 1.00 53.06 254 HIS A C 1
ATOM 1975 O O . HIS A 1 254 ? 12.435 -19.114 -1.693 1.00 53.06 254 HIS A O 1
ATOM 1981 N N . ARG A 1 255 ? 11.921 -17.495 -0.189 1.00 56.31 255 ARG A N 1
ATOM 1982 C CA . ARG A 1 255 ? 10.451 -17.598 -0.057 1.00 56.31 255 ARG A CA 1
ATOM 1983 C C . ARG A 1 255 ? 10.026 -16.840 1.203 1.00 56.31 255 ARG A C 1
ATOM 1985 O O . ARG A 1 255 ? 10.758 -16.857 2.191 1.00 56.31 255 ARG A O 1
ATOM 1992 N N . GLY A 1 256 ? 8.844 -16.224 1.196 1.00 55.12 256 GLY A N 1
ATOM 1993 C CA . GLY A 1 256 ? 8.319 -15.507 2.358 1.00 55.12 256 GLY A CA 1
ATOM 1994 C C . GLY A 1 256 ? 8.060 -16.440 3.544 1.00 55.12 256 GLY A C 1
ATOM 1995 O O . GLY A 1 256 ? 7.032 -17.112 3.606 1.00 55.12 256 GLY A O 1
ATOM 1996 N N . THR A 1 257 ? 8.999 -16.520 4.489 1.00 56.72 257 THR A N 1
ATOM 1997 C CA . THR A 1 257 ? 8.800 -17.212 5.768 1.00 56.72 257 THR A CA 1
ATOM 1998 C C . THR A 1 257 ? 8.535 -16.189 6.864 1.00 56.72 257 THR A C 1
ATOM 2000 O O . THR A 1 257 ? 9.334 -15.288 7.118 1.00 56.72 257 THR A O 1
ATOM 2003 N N . TYR A 1 258 ? 7.374 -16.308 7.506 1.00 59.19 258 TYR A N 1
ATOM 2004 C CA . TYR A 1 258 ? 6.969 -15.414 8.584 1.00 59.19 258 TYR A CA 1
ATOM 2005 C C . TYR A 1 258 ? 7.373 -15.979 9.945 1.00 59.19 258 TYR A C 1
ATOM 2007 O O . TYR A 1 258 ? 7.083 -17.139 10.251 1.00 59.19 258 TYR A O 1
ATOM 2015 N N . CYS A 1 259 ? 7.948 -15.137 10.801 1.00 53.31 259 CYS A N 1
ATOM 2016 C CA . CYS A 1 259 ? 7.963 -15.402 12.235 1.00 53.31 259 CYS A CA 1
ATOM 2017 C C . CYS A 1 259 ? 6.550 -15.210 12.793 1.00 53.31 259 CYS A C 1
ATOM 2019 O O . CYS A 1 259 ? 5.870 -14.228 12.482 1.00 53.31 259 CYS A O 1
ATOM 2021 N N . ARG A 1 260 ? 6.112 -16.148 13.637 1.00 45.69 260 ARG A N 1
ATOM 2022 C CA . ARG A 1 260 ? 4.914 -15.959 14.461 1.00 45.69 260 ARG A CA 1
ATOM 2023 C C . ARG A 1 260 ? 5.286 -15.139 15.701 1.00 45.69 260 ARG A C 1
ATOM 2025 O O . ARG A 1 260 ? 6.409 -15.295 16.183 1.00 45.69 260 ARG A O 1
ATOM 2032 N N . PRO A 1 261 ? 4.377 -14.295 16.212 1.00 43.47 261 PRO A N 1
ATOM 2033 C CA . PRO A 1 261 ? 4.599 -13.615 17.483 1.00 43.47 261 PRO A CA 1
ATOM 2034 C C . PRO A 1 261 ? 4.827 -14.658 18.591 1.00 43.47 261 PRO A C 1
ATOM 2036 O O . PRO A 1 261 ? 4.117 -15.668 18.623 1.00 43.47 261 PRO A O 1
ATOM 2039 N N . GLN A 1 262 ? 5.851 -14.436 19.425 1.00 37.75 262 GLN A N 1
ATOM 2040 C CA . GLN A 1 262 ? 6.074 -15.180 20.672 1.00 37.75 262 GLN A CA 1
ATOM 2041 C C . GLN A 1 262 ? 5.149 -14.656 21.768 1.00 37.75 262 GLN A C 1
ATOM 2043 O O . GLN A 1 262 ? 4.892 -13.431 21.771 1.00 37.75 262 GLN A O 1
#

Secondary structure (DSSP, 8-state):
-PEE-TTS-TTEEEEEEE--PPPHHHHHHHHTSSTTGGG-BS-TTS--S--B----TT-SS-PPPGGGS-SSGGG--SSEEEEEEEEEE-PPPPPPPTT--S----S--------EEEEEEEEEEEPPPGGGT--BTTBTT-EEEEEE-GGG-EEEEEEE-PPPPP--TTTTT----TT--HHHHHHHHHHHHHS-S-EEEEESS--SSS-TTSEEEEES-SSTTTEEEE--STTTTTPEEE--EEE--SSS-SS-PEEPP-

Organism: Cordyceps fumosorosea (strain ARSEF 2679) (NCBI:txid1081104)

Sequence (262 aa):
MPMTLDDRLAGMYSNFMLTKPLDPDEADKSLSADYPYHHIWPPPAIPARHHVAGIESGQAVAQTSTHDRPRRRSQVSDQTFRIRQWMELTGTPPPPLPWAGAPLHNGNAGAAPMGVHIGEEIVTYSTLDPTLYTPTATKPWRGIWVGDYSGHGCEFLLVNQPDDLPATDLELGLERGDTETEDEWQRRRLDARIYRGRLEAIKLTGDPNIPRGEYTFVADDLGPAGYVGDAQDEMFAGARMVRSKGHVAAAGFHRGTYCRPQ

pLDDT: mean 82.53, std 17.65, range [32.69, 98.31]

Mean predicted aligned error: 10.59 Å

Solvent-accessible surface area (backbone atoms only — not comparable to full-atom values): 15718 Å² total; per-residue (Å²): 128,76,46,76,55,94,87,54,69,89,45,47,39,38,39,85,39,71,26,23,61,49,54,69,75,59,41,53,54,27,61,70,41,67,88,69,20,74,44,34,37,63,33,83,74,48,90,68,98,64,38,28,81,41,68,77,83,87,47,90,64,65,76,73,61,77,82,50,47,50,92,48,78,92,42,46,40,93,51,38,39,31,42,36,36,34,31,43,46,77,44,76,75,78,76,82,63,94,79,72,80,77,87,82,86,85,77,90,77,79,71,65,62,69,52,46,78,43,74,49,44,62,47,79,47,70,64,78,65,65,79,57,43,51,55,43,98,48,38,71,71,18,16,74,46,80,43,82,55,67,97,76,37,78,35,42,26,41,24,40,51,73,87,70,79,91,73,55,55,67,81,69,73,53,75,88,56,98,86,57,49,71,67,58,50,53,48,54,54,48,47,60,52,43,38,42,50,45,42,37,32,28,23,70,59,41,47,81,49,55,43,53,42,35,65,55,35,36,25,76,26,50,21,82,92,15,51,75,50,59,36,79,51,88,89,48,56,71,39,82,37,55,50,46,34,32,57,65,80,69,87,58,70,86,69,96,49,66,45,74,72,129

Radius of gyration: 27.55 Å; Cα contacts (8 Å, |Δi|>4): 438; chains: 1; bounding box: 79×36×88 Å